Protein AF-A0A1F2U9R6-F1 (afdb_monomer_lite)

Secondary structure (DSSP, 8-state):
---S--EEEEEEE---SSGGGHHHHEEEEEEEEEETTEEEE-SSGGGHHHHH-SS-S--HHHHHHHHHHS--SEEEEES-SS-------GGGHHHHHHHHHHHHHHHHHHHHHHHTTSEEETTSTT--SSEEEEEE-HHHHHHHTT-S-GGG-HHHHHHHHHHHHHHTT-EEEE-HHHHHHHHH----SSS---HHHHHHHHHHHHHHHHTT-HHHHH---S------TTEE-PPPPP-PPPPP-

Radius of gyration: 17.75 Å; chains: 1; bounding box: 52×57×42 Å

Structure (mmCIF, N/CA/C/O backbone):
data_AF-A0A1F2U9R6-F1
#
_entry.id   AF-A0A1F2U9R6-F1
#
loop_
_atom_site.group_PDB
_atom_site.id
_atom_site.type_symbol
_atom_site.label_atom_id
_atom_site.label_alt_id
_atom_site.label_comp_id
_atom_site.label_asym_id
_atom_site.label_entity_id
_atom_site.label_seq_id
_atom_site.pdbx_PDB_ins_code
_atom_site.Cartn_x
_atom_site.Cartn_y
_atom_site.Cartn_z
_atom_site.occupancy
_atom_site.B_iso_or_equiv
_atom_site.auth_seq_id
_atom_site.auth_comp_id
_atom_site.auth_asym_id
_atom_site.auth_atom_id
_atom_site.pdbx_PDB_model_num
ATOM 1 N N . MET A 1 1 ? -22.418 5.734 18.083 1.00 31.94 1 MET A N 1
ATOM 2 C CA . MET A 1 1 ? -21.061 6.286 17.870 1.00 31.94 1 MET A CA 1
ATOM 3 C C . MET A 1 1 ? -20.547 5.754 16.544 1.00 31.94 1 MET A C 1
ATOM 5 O O . MET A 1 1 ? -20.327 4.557 16.451 1.00 31.94 1 MET A O 1
ATOM 9 N N . LEU A 1 2 ? -20.420 6.595 15.516 1.00 32.69 2 LEU A N 1
ATOM 10 C CA . LEU A 1 2 ? -19.655 6.229 14.315 1.00 32.69 2 LEU A CA 1
ATOM 11 C C . LEU A 1 2 ? -18.165 6.276 14.695 1.00 32.69 2 LEU A C 1
ATOM 13 O O . LEU A 1 2 ? -17.773 7.236 15.366 1.00 32.69 2 LEU A O 1
ATOM 17 N N . PRO A 1 3 ? -17.345 5.262 14.373 1.00 41.47 3 PRO A N 1
ATOM 18 C CA . PRO A 1 3 ? -15.963 5.248 14.817 1.00 41.47 3 PRO A CA 1
ATOM 19 C C . PRO A 1 3 ? -15.147 6.338 14.118 1.00 41.47 3 PRO A C 1
ATOM 21 O O . PRO A 1 3 ? -15.459 6.809 13.024 1.00 41.47 3 PRO A O 1
ATOM 24 N N . ALA A 1 4 ? -14.077 6.725 14.805 1.00 53.84 4 ALA A N 1
ATOM 25 C CA . ALA A 1 4 ? -12.952 7.467 14.275 1.00 53.84 4 ALA A CA 1
ATOM 26 C C . ALA A 1 4 ? -12.542 6.926 12.897 1.00 53.84 4 ALA A C 1
ATOM 28 O O . ALA A 1 4 ? -12.208 5.757 12.805 1.00 53.84 4 ALA A O 1
ATOM 29 N N . SER A 1 5 ? -12.520 7.783 11.872 1.00 64.69 5 SER A N 1
ATOM 30 C CA . SER A 1 5 ? -11.859 7.550 10.578 1.00 64.69 5 SER A CA 1
ATOM 31 C C . SER A 1 5 ? -12.114 6.204 9.878 1.00 64.69 5 SER A C 1
ATOM 33 O O . SER A 1 5 ? -11.577 5.175 10.265 1.00 64.69 5 SER A O 1
ATOM 35 N N . ASN A 1 6 ? -12.782 6.212 8.727 1.00 84.62 6 ASN A N 1
ATOM 36 C CA . ASN A 1 6 ? -13.057 4.979 7.974 1.00 84.62 6 ASN A CA 1
ATOM 37 C C . ASN A 1 6 ? -12.079 4.697 6.820 1.00 84.62 6 ASN A C 1
ATOM 39 O O . ASN A 1 6 ? -12.283 3.740 6.075 1.00 84.62 6 ASN A O 1
ATOM 43 N N . THR A 1 7 ? -11.035 5.513 6.656 1.00 93.25 7 THR A N 1
ATOM 44 C CA . THR A 1 7 ? -10.077 5.380 5.547 1.00 93.25 7 THR A CA 1
ATOM 45 C C . THR A 1 7 ? -8.933 4.436 5.905 1.00 93.25 7 THR A C 1
ATOM 47 O O . THR A 1 7 ? -8.316 4.587 6.959 1.00 93.25 7 THR A O 1
ATOM 50 N N . VAL A 1 8 ? -8.599 3.515 5.009 1.00 95.62 8 VAL A N 1
ATOM 51 C CA . VAL A 1 8 ? -7.426 2.635 5.073 1.00 95.62 8 VAL A CA 1
ATOM 52 C C . VAL A 1 8 ? -6.579 2.882 3.828 1.00 95.62 8 VAL A C 1
ATOM 54 O O . VAL A 1 8 ? -7.129 3.059 2.745 1.00 95.62 8 VAL A O 1
ATOM 57 N N . VAL A 1 9 ? -5.257 2.927 3.965 1.00 97.06 9 VAL A N 1
ATOM 58 C CA . VAL A 1 9 ? -4.340 3.250 2.865 1.00 97.06 9 VAL A CA 1
ATOM 59 C C . VAL A 1 9 ? -3.268 2.173 2.749 1.00 97.06 9 VAL A C 1
ATOM 61 O O . VAL A 1 9 ? -2.658 1.798 3.745 1.00 97.06 9 VAL A O 1
ATOM 64 N N . GLY A 1 10 ? -3.027 1.699 1.531 1.00 96.88 10 GLY A N 1
ATOM 65 C CA . GLY A 1 10 ? -1.853 0.909 1.173 1.00 96.88 10 GLY A CA 1
ATOM 66 C C . GLY A 1 10 ? -0.889 1.743 0.347 1.00 96.88 10 GLY A C 1
ATOM 67 O O . GLY A 1 10 ? -1.315 2.494 -0.533 1.00 96.88 10 GLY A O 1
ATOM 68 N N . VAL A 1 11 ? 0.400 1.634 0.639 1.00 96.06 11 VAL A N 1
ATOM 69 C CA . VAL A 1 11 ? 1.455 2.405 -0.012 1.00 96.06 11 VAL A CA 1
ATOM 70 C C . VAL A 1 11 ? 2.552 1.461 -0.471 1.00 96.06 11 VAL A C 1
ATOM 72 O O . VAL A 1 11 ? 3.134 0.770 0.358 1.00 96.06 11 VAL A O 1
ATOM 75 N N . ASP A 1 12 ? 2.873 1.489 -1.760 1.00 93.81 12 ASP A N 1
ATOM 76 C CA . ASP A 1 12 ? 4.200 1.088 -2.213 1.00 93.81 12 ASP A CA 1
ATOM 77 C C . ASP A 1 12 ? 5.128 2.289 -2.084 1.00 93.81 12 ASP A C 1
ATOM 79 O O . ASP A 1 12 ? 4.894 3.340 -2.689 1.00 93.81 12 ASP A O 1
ATOM 83 N N . PHE A 1 13 ? 6.144 2.165 -1.237 1.00 88.94 13 PHE A N 1
ATOM 84 C CA . PHE A 1 13 ? 7.115 3.219 -0.986 1.00 88.94 13 PHE A CA 1
ATOM 85 C C . PHE A 1 13 ? 8.448 2.839 -1.630 1.00 88.94 13 PHE A C 1
ATOM 87 O O . PHE A 1 13 ? 9.484 2.777 -0.973 1.00 88.94 13 PHE A O 1
ATOM 94 N N . GLY A 1 14 ? 8.419 2.580 -2.938 1.00 83.44 14 GLY A N 1
ATOM 95 C CA . GLY A 1 14 ? 9.576 2.096 -3.679 1.00 83.44 14 GLY A CA 1
ATOM 96 C C . GLY A 1 14 ? 10.787 3.032 -3.614 1.00 83.44 14 GLY A C 1
ATOM 97 O O . GLY A 1 14 ? 10.657 4.249 -3.482 1.00 83.44 14 GLY A O 1
ATOM 98 N N . ALA A 1 15 ? 11.992 2.470 -3.771 1.00 79.06 15 ALA A N 1
ATOM 99 C CA . ALA A 1 15 ? 13.263 3.196 -3.684 1.00 79.06 15 ALA A CA 1
ATOM 100 C C . ALA A 1 15 ? 13.562 4.008 -4.964 1.00 79.06 15 ALA A C 1
ATOM 102 O O . ALA A 1 15 ? 13.991 3.437 -5.980 1.00 79.06 15 ALA A O 1
ATOM 103 N N . PRO A 1 16 ? 13.403 5.346 -4.971 1.00 81.00 16 PRO A N 1
ATOM 104 C CA . PRO A 1 16 ? 13.760 6.145 -6.130 1.00 81.00 16 PRO A CA 1
ATOM 105 C C . PRO A 1 16 ? 15.281 6.307 -6.210 1.00 81.00 16 PRO A C 1
ATOM 107 O O . PRO A 1 16 ? 15.949 6.594 -5.222 1.00 81.00 16 PRO A O 1
ATOM 110 N N . ARG A 1 17 ? 15.848 6.221 -7.418 1.00 77.69 17 ARG A N 1
ATOM 111 C CA . ARG A 1 17 ? 17.281 6.515 -7.625 1.00 77.69 17 ARG A CA 1
ATOM 112 C C . ARG A 1 17 ? 17.607 8.003 -7.485 1.00 77.69 17 ARG A C 1
ATOM 114 O O . ARG A 1 17 ? 18.754 8.368 -7.252 1.00 77.69 17 ARG A O 1
ATOM 121 N N . ARG A 1 18 ? 16.623 8.873 -7.730 1.00 82.88 18 ARG A N 1
ATOM 122 C CA . ARG A 1 18 ? 16.749 10.337 -7.696 1.00 82.88 18 ARG A CA 1
ATOM 123 C C . ARG A 1 18 ? 15.483 10.932 -7.100 1.00 82.88 18 ARG A C 1
ATOM 125 O O . ARG A 1 18 ? 14.399 10.409 -7.331 1.00 82.88 18 ARG A O 1
ATOM 132 N N . ALA A 1 19 ? 15.584 12.083 -6.436 1.00 81.69 19 ALA A N 1
ATOM 133 C CA . ALA A 1 19 ? 14.423 12.761 -5.846 1.00 81.69 19 ALA A CA 1
ATOM 134 C C . ALA A 1 19 ? 13.276 12.991 -6.853 1.00 81.69 19 ALA A C 1
ATOM 136 O O . ALA A 1 19 ? 12.109 12.784 -6.530 1.00 81.69 19 ALA A O 1
ATOM 137 N N . ARG A 1 20 ? 13.608 13.328 -8.107 1.00 85.00 20 ARG A N 1
ATOM 138 C CA . ARG A 1 20 ? 12.625 13.518 -9.189 1.00 85.00 20 ARG A CA 1
ATOM 139 C C . ARG A 1 20 ? 11.836 12.255 -9.559 1.00 85.00 20 ARG A C 1
ATOM 141 O O . ARG A 1 20 ? 10.765 12.369 -10.142 1.00 85.00 20 ARG A O 1
ATOM 148 N N . ASP A 1 21 ? 12.354 11.075 -9.222 1.00 88.38 21 ASP A N 1
ATOM 149 C CA . ASP A 1 21 ? 11.726 9.789 -9.527 1.00 88.38 21 ASP A CA 1
ATOM 150 C C . ASP A 1 21 ? 10.763 9.330 -8.418 1.00 88.38 21 ASP A C 1
ATOM 152 O O . ASP A 1 21 ? 10.052 8.349 -8.619 1.00 88.38 21 ASP A O 1
ATOM 156 N N . GLN A 1 22 ? 10.679 10.037 -7.278 1.00 90.25 22 GLN A N 1
ATOM 157 C CA . GLN A 1 22 ? 9.786 9.674 -6.164 1.00 90.25 22 GLN A CA 1
ATOM 158 C C . GLN A 1 22 ? 8.346 9.453 -6.626 1.00 90.25 22 GLN A C 1
ATOM 160 O O . GLN A 1 22 ? 7.781 8.398 -6.379 1.00 90.25 22 GLN A O 1
ATOM 165 N N . ARG A 1 23 ? 7.786 10.386 -7.404 1.00 93.31 23 ARG A N 1
ATOM 166 C CA . ARG A 1 23 ? 6.399 10.282 -7.887 1.00 93.31 23 ARG A CA 1
ATOM 167 C C . ARG A 1 23 ? 6.161 9.133 -8.864 1.00 93.31 23 ARG A C 1
ATOM 169 O O . ARG A 1 23 ? 5.016 8.842 -9.180 1.00 93.31 23 ARG A O 1
ATOM 176 N N . ARG A 1 24 ? 7.219 8.505 -9.380 1.00 92.06 24 ARG A N 1
ATOM 177 C CA . ARG A 1 24 ? 7.092 7.263 -10.145 1.00 92.06 24 ARG A CA 1
ATOM 178 C C . ARG A 1 24 ? 7.048 6.047 -9.222 1.00 92.06 24 ARG A C 1
ATOM 180 O O . ARG A 1 24 ? 6.383 5.085 -9.565 1.00 92.06 24 ARG A O 1
ATOM 187 N N . LYS A 1 25 ? 7.756 6.095 -8.097 1.00 90.44 25 LYS A N 1
ATOM 188 C CA . LYS A 1 25 ? 8.025 4.949 -7.221 1.00 90.44 25 LYS A CA 1
ATOM 189 C C . LYS A 1 25 ? 7.145 4.870 -5.979 1.00 90.44 25 LYS A C 1
ATOM 191 O O . LYS A 1 25 ? 6.976 3.792 -5.443 1.00 90.44 25 LYS A O 1
ATOM 196 N N . ILE A 1 26 ? 6.605 5.994 -5.517 1.00 93.81 26 ILE A N 1
ATOM 197 C CA . ILE A 1 26 ? 5.763 6.035 -4.323 1.00 93.81 26 ILE A CA 1
ATOM 198 C C . ILE A 1 26 ? 4.309 6.113 -4.771 1.00 93.81 26 ILE A C 1
ATOM 200 O O . ILE A 1 26 ? 3.856 7.157 -5.251 1.00 93.81 26 ILE A O 1
ATOM 204 N N . VAL A 1 27 ? 3.574 5.019 -4.621 1.00 95.75 27 VAL A N 1
ATOM 205 C CA . VAL A 1 27 ? 2.174 4.896 -5.034 1.00 95.75 27 VAL A CA 1
ATOM 206 C C . VAL A 1 27 ? 1.321 4.599 -3.809 1.00 95.75 27 VAL A C 1
ATOM 208 O O . VAL A 1 27 ? 1.660 3.736 -3.014 1.00 95.75 27 VAL A O 1
ATOM 211 N N . ALA A 1 28 ? 0.208 5.314 -3.650 1.00 96.81 28 ALA A N 1
ATOM 212 C CA . ALA A 1 28 ? -0.727 5.107 -2.548 1.00 96.81 28 ALA A CA 1
ATOM 213 C C . ALA A 1 28 ? -2.134 4.855 -3.091 1.00 96.81 28 ALA A C 1
ATOM 215 O O . ALA A 1 28 ? -2.554 5.534 -4.031 1.00 96.81 28 ALA A O 1
ATOM 216 N N . ILE A 1 29 ? -2.848 3.909 -2.482 1.00 97.75 29 ILE A N 1
ATOM 217 C CA . ILE A 1 29 ? -4.239 3.572 -2.790 1.00 97.75 29 ILE A CA 1
ATOM 218 C C . ILE A 1 29 ? -5.032 3.587 -1.488 1.00 97.75 29 ILE A C 1
ATOM 220 O O . ILE A 1 29 ? -4.653 2.944 -0.510 1.00 97.75 29 ILE A O 1
ATOM 224 N N . ALA A 1 30 ? -6.139 4.322 -1.479 1.00 97.31 30 ALA A N 1
ATOM 225 C CA . ALA A 1 30 ? -7.032 4.434 -0.338 1.00 97.31 30 ALA A CA 1
ATOM 226 C C . ALA A 1 30 ? -8.329 3.645 -0.558 1.00 97.31 30 ALA A C 1
ATOM 228 O O . ALA A 1 30 ? -8.895 3.643 -1.651 1.00 97.31 30 ALA A O 1
ATOM 229 N N . ALA A 1 31 ? -8.830 3.038 0.511 1.00 97.38 31 ALA A N 1
ATOM 230 C CA . ALA A 1 31 ? -10.190 2.537 0.624 1.00 97.38 31 ALA A CA 1
ATOM 231 C C . ALA A 1 31 ? -10.910 3.264 1.759 1.00 97.38 31 ALA A C 1
ATOM 233 O O . ALA A 1 31 ? -10.284 3.631 2.752 1.00 97.38 31 ALA A O 1
ATOM 234 N N . HIS A 1 32 ? -12.226 3.413 1.666 1.00 94.62 32 HIS A N 1
ATOM 235 C CA . HIS A 1 32 ? -13.047 3.889 2.777 1.00 94.62 32 HIS A CA 1
ATOM 236 C C . HIS A 1 32 ? -14.146 2.878 3.105 1.00 94.62 32 HIS A C 1
ATOM 238 O O . HIS A 1 32 ? -14.752 2.291 2.207 1.00 94.62 32 HIS A O 1
ATOM 244 N N . ALA A 1 33 ? -14.396 2.648 4.394 1.00 92.50 33 ALA A N 1
ATOM 245 C CA . ALA A 1 33 ? -15.490 1.784 4.824 1.00 92.50 33 ALA A CA 1
ATOM 246 C C . ALA A 1 33 ? -16.843 2.453 4.528 1.00 92.50 33 ALA A C 1
ATOM 248 O O . ALA A 1 33 ? -17.074 3.600 4.920 1.00 92.50 33 ALA A O 1
ATOM 249 N N . ILE A 1 34 ? -17.725 1.724 3.843 1.00 93.44 34 ILE A N 1
ATOM 250 C CA . ILE A 1 34 ? -19.078 2.164 3.457 1.00 93.44 34 ILE A CA 1
ATOM 251 C C . ILE A 1 34 ? -20.185 1.411 4.202 1.00 93.44 34 ILE A C 1
ATOM 253 O O . ILE A 1 34 ? -21.316 1.881 4.257 1.00 93.44 34 ILE A O 1
ATOM 257 N N . ALA A 1 35 ? -19.867 0.250 4.771 1.00 91.56 35 ALA A N 1
ATOM 258 C CA . ALA A 1 35 ? -20.706 -0.501 5.698 1.00 91.56 35 ALA A CA 1
ATOM 259 C C . ALA A 1 35 ? -19.808 -1.424 6.535 1.00 91.56 35 ALA A C 1
ATOM 261 O O . ALA A 1 35 ? -18.589 -1.451 6.336 1.00 91.56 35 ALA A O 1
ATOM 262 N N . ASP A 1 36 ? -20.406 -2.187 7.449 1.00 90.88 36 ASP A N 1
ATOM 263 C CA . ASP A 1 36 ? -19.681 -3.225 8.178 1.00 90.88 36 ASP A CA 1
ATOM 264 C C . ASP A 1 36 ? -18.985 -4.182 7.199 1.00 90.88 36 ASP A C 1
ATOM 266 O O . ASP A 1 36 ? -19.601 -4.661 6.242 1.00 90.88 36 ASP A O 1
ATOM 270 N N . ARG A 1 37 ? -17.675 -4.374 7.396 1.00 92.62 37 ARG A N 1
ATOM 271 C CA . ARG A 1 37 ? -16.800 -5.212 6.555 1.00 92.62 37 ARG A CA 1
ATOM 272 C C . ARG A 1 37 ? -16.907 -4.940 5.048 1.00 92.62 37 ARG A C 1
ATOM 274 O O . ARG A 1 37 ? -16.628 -5.814 4.224 1.00 92.62 37 ARG A O 1
ATOM 281 N N . ARG A 1 38 ? -17.302 -3.726 4.654 1.00 96.06 38 ARG A N 1
ATOM 282 C CA . ARG A 1 38 ? -17.444 -3.334 3.250 1.00 96.06 38 ARG A CA 1
ATOM 283 C C . ARG A 1 38 ? -16.694 -2.046 2.982 1.00 96.06 38 ARG A C 1
ATOM 285 O O . ARG A 1 38 ? -16.985 -1.010 3.578 1.00 96.06 38 ARG A O 1
ATOM 292 N N . TYR A 1 39 ? -15.784 -2.104 2.021 1.00 96.88 39 TYR A N 1
ATOM 293 C CA . TYR A 1 39 ? -14.929 -0.990 1.642 1.00 96.88 39 TYR A CA 1
ATOM 294 C C . TYR A 1 39 ? -15.118 -0.635 0.180 1.00 96.88 39 TYR A C 1
ATOM 296 O O . TYR A 1 39 ? -15.377 -1.503 -0.655 1.00 96.88 39 TYR A O 1
ATOM 304 N N . ARG A 1 40 ? -14.936 0.645 -0.129 1.00 96.69 40 ARG A N 1
ATOM 305 C CA . ARG A 1 40 ? -14.891 1.155 -1.491 1.00 96.69 40 ARG A CA 1
ATOM 306 C C . ARG A 1 40 ? -13.524 1.756 -1.789 1.00 96.69 40 ARG A C 1
ATOM 308 O O . ARG A 1 40 ? -13.006 2.552 -1.008 1.00 96.69 40 ARG A O 1
ATOM 315 N N . VAL A 1 41 ? -12.966 1.364 -2.927 1.00 97.12 41 VAL A N 1
ATOM 316 C CA . VAL A 1 41 ? -11.748 1.911 -3.531 1.00 97.12 41 VAL A CA 1
ATOM 317 C C . VAL A 1 41 ? -12.191 2.671 -4.775 1.00 97.12 41 VAL A C 1
ATOM 319 O O . VAL A 1 41 ? -12.245 2.111 -5.868 1.00 97.12 41 VAL A O 1
ATOM 322 N N . ASP A 1 42 ? -12.595 3.924 -4.603 1.00 94.19 42 ASP A N 1
ATOM 323 C CA . ASP A 1 42 ? -13.090 4.773 -5.684 1.00 94.19 42 ASP A CA 1
ATOM 324 C C . ASP A 1 42 ? -12.055 5.798 -6.143 1.00 94.19 42 ASP A C 1
ATOM 326 O O . ASP A 1 42 ? -11.044 6.046 -5.494 1.00 94.19 42 ASP A O 1
ATOM 330 N N . ALA A 1 43 ? -12.295 6.386 -7.310 1.00 93.31 43 ALA A N 1
ATOM 331 C CA . ALA A 1 43 ? -11.385 7.313 -7.971 1.00 93.31 43 ALA A CA 1
ATOM 332 C C . ALA A 1 43 ? -11.377 8.744 -7.389 1.00 93.31 43 ALA A C 1
ATOM 334 O O . ALA A 1 43 ? -11.078 9.682 -8.125 1.00 93.31 43 ALA A O 1
ATOM 335 N N . ILE A 1 44 ? -11.722 8.926 -6.112 1.00 90.62 44 ILE A N 1
ATOM 336 C CA . ILE A 1 44 ? -11.780 10.238 -5.446 1.00 90.62 44 ILE A CA 1
ATOM 337 C C . ILE A 1 44 ? -10.739 10.358 -4.318 1.00 90.62 44 ILE A C 1
ATOM 339 O O . ILE A 1 44 ? -10.119 9.378 -3.895 1.00 90.62 44 ILE A O 1
ATOM 343 N N . GLY A 1 45 ? -10.517 11.579 -3.825 1.00 90.62 45 GLY A N 1
ATOM 344 C CA . GLY A 1 45 ? -9.588 11.847 -2.733 1.00 90.62 45 GLY A CA 1
ATOM 345 C C . GLY A 1 45 ? -8.146 11.485 -3.095 1.00 90.62 45 GLY A C 1
ATOM 346 O O . GLY A 1 45 ? -7.610 11.936 -4.103 1.00 90.62 45 GLY A O 1
ATOM 347 N N . MET A 1 46 ? -7.497 10.650 -2.276 1.00 92.75 46 MET A N 1
ATOM 348 C CA . MET A 1 46 ? -6.104 10.243 -2.533 1.00 92.75 46 MET A CA 1
ATOM 349 C C . MET A 1 46 ? -5.943 9.524 -3.881 1.00 92.75 46 MET A C 1
ATOM 351 O O . MET A 1 46 ? -4.895 9.634 -4.518 1.00 92.75 46 MET A O 1
ATOM 355 N N . ASN A 1 47 ? -6.984 8.828 -4.343 1.00 95.44 47 ASN A N 1
ATOM 356 C CA . ASN A 1 47 ? -6.929 8.037 -5.566 1.00 95.44 47 ASN A CA 1
ATOM 357 C C . ASN A 1 47 ? -7.076 8.881 -6.842 1.00 95.44 47 ASN A C 1
ATOM 359 O O . ASN A 1 47 ? -6.715 8.398 -7.913 1.00 95.44 47 ASN A O 1
ATOM 363 N N . GLU A 1 48 ? -7.532 10.141 -6.764 1.00 93.75 48 GLU A N 1
ATOM 364 C CA . GLU A 1 48 ? -7.653 11.028 -7.942 1.00 93.75 48 GLU A CA 1
ATOM 365 C C . GLU A 1 48 ? -6.318 11.155 -8.673 1.00 93.75 48 GLU A C 1
ATOM 367 O O . GLU A 1 48 ? -6.247 11.165 -9.905 1.00 93.75 48 GLU A O 1
ATOM 372 N N . ARG A 1 49 ? -5.228 11.186 -7.902 1.00 92.12 49 ARG A N 1
ATOM 373 C CA . ARG A 1 49 ? -3.872 11.327 -8.426 1.00 92.12 49 ARG A CA 1
ATOM 374 C C . ARG A 1 49 ? -3.477 10.185 -9.363 1.00 92.12 49 ARG A C 1
ATOM 376 O O . ARG A 1 49 ? -2.775 10.440 -10.340 1.00 92.12 49 ARG A O 1
ATOM 383 N N . LEU A 1 50 ? -3.980 8.974 -9.106 1.00 92.19 50 LEU A N 1
ATOM 384 C CA . LEU A 1 50 ? -3.701 7.782 -9.910 1.00 92.19 50 LEU A CA 1
ATOM 385 C C . LEU A 1 50 ? -4.244 7.888 -11.335 1.00 92.19 50 LEU A C 1
ATOM 387 O O . LEU A 1 50 ? -3.697 7.263 -12.242 1.00 92.19 50 LEU A O 1
ATOM 391 N N . LEU A 1 51 ? -5.308 8.672 -11.529 1.00 90.50 51 LEU A N 1
ATOM 392 C CA . LEU A 1 51 ? -5.960 8.850 -12.825 1.00 90.50 51 LEU A CA 1
ATOM 393 C C . LEU A 1 51 ? -5.632 10.196 -13.481 1.00 90.50 51 LEU A C 1
ATOM 395 O O . LEU A 1 51 ? -5.686 10.299 -14.702 1.00 90.50 51 LEU A O 1
ATOM 399 N N . ALA A 1 52 ? -5.305 11.223 -12.692 1.00 85.00 52 ALA A N 1
ATOM 400 C CA . ALA A 1 52 ? -5.190 12.598 -13.178 1.00 85.00 52 ALA A CA 1
ATOM 401 C C . ALA A 1 52 ? -3.757 13.065 -13.493 1.00 85.00 52 ALA A C 1
ATOM 403 O O . ALA A 1 52 ? -3.595 14.114 -14.117 1.00 85.00 52 ALA A O 1
ATOM 404 N N . LYS A 1 53 ? -2.705 12.367 -13.033 1.00 76.75 53 LYS A N 1
ATOM 405 C CA . LYS A 1 53 ? -1.315 12.858 -13.135 1.00 76.75 53 LYS A CA 1
ATOM 406 C C . LYS A 1 53 ? -0.343 11.862 -13.761 1.00 76.75 53 LYS A C 1
ATOM 408 O O . LYS A 1 53 ? -0.450 10.651 -13.591 1.00 76.75 53 LYS A O 1
ATOM 413 N N . HIS A 1 54 ? 0.686 12.414 -14.408 1.00 80.81 54 HIS A N 1
ATOM 414 C CA . HIS A 1 54 ? 1.834 11.669 -14.916 1.00 80.81 54 HIS A CA 1
ATOM 415 C C . HIS A 1 54 ? 3.150 12.279 -14.402 1.00 80.81 54 HIS A C 1
ATOM 417 O O . HIS A 1 54 ? 3.501 13.390 -14.801 1.00 80.81 54 HIS A O 1
ATOM 423 N N . PRO A 1 55 ? 3.904 11.578 -13.534 1.00 86.38 55 PRO A N 1
ATOM 424 C CA . PRO A 1 55 ? 3.608 10.255 -12.971 1.00 86.38 55 PRO A CA 1
ATOM 425 C C . PRO A 1 55 ? 2.504 10.279 -11.881 1.00 86.38 55 PRO A C 1
ATOM 427 O O . PRO A 1 55 ? 2.307 11.318 -11.245 1.00 86.38 55 PRO A O 1
ATOM 430 N N . PRO A 1 56 ? 1.792 9.152 -11.667 1.00 89.19 56 PRO A N 1
ATOM 431 C CA . PRO A 1 56 ? 0.581 9.082 -10.835 1.00 89.19 56 PRO A CA 1
ATOM 432 C C . PRO A 1 56 ? 0.841 9.051 -9.320 1.00 89.19 56 PRO A C 1
ATOM 434 O O . PRO A 1 56 ? -0.093 9.141 -8.527 1.00 89.19 56 PRO A O 1
ATOM 437 N N . GLY A 1 57 ? 2.098 8.897 -8.903 1.00 92.56 57 GLY A N 1
ATOM 438 C CA . GLY A 1 57 ? 2.483 8.751 -7.506 1.00 92.56 57 GLY A CA 1
ATOM 439 C C . GLY A 1 57 ? 2.842 10.062 -6.806 1.00 92.56 57 GLY A C 1
ATOM 440 O O . GLY A 1 57 ? 2.592 11.177 -7.285 1.00 92.56 57 GLY A O 1
ATOM 441 N N . TRP A 1 58 ? 3.467 9.918 -5.645 1.00 94.44 58 TRP A N 1
ATOM 442 C CA . TRP A 1 58 ? 3.696 10.971 -4.663 1.00 94.44 58 TRP A CA 1
ATOM 443 C C . TRP A 1 58 ? 5.187 11.246 -4.467 1.00 94.44 58 TRP A C 1
ATOM 445 O O . TRP A 1 58 ? 6.032 10.375 -4.628 1.00 94.44 58 TRP A O 1
ATOM 455 N N . SER A 1 59 ? 5.551 12.474 -4.116 1.00 93.25 59 SER A N 1
ATOM 456 C CA . SER A 1 59 ? 6.777 12.663 -3.340 1.00 93.25 59 SER A CA 1
ATOM 457 C C . SER A 1 59 ? 6.505 12.269 -1.888 1.00 93.25 59 SER A C 1
ATOM 459 O O . SER A 1 59 ? 5.365 12.361 -1.430 1.00 93.25 59 SER A O 1
ATOM 461 N N . ALA A 1 60 ? 7.536 11.879 -1.141 1.00 90.62 60 ALA A N 1
ATOM 462 C CA . ALA A 1 60 ? 7.382 11.513 0.267 1.00 90.62 60 ALA A CA 1
ATOM 463 C C . ALA A 1 60 ? 6.779 12.658 1.097 1.00 90.62 60 ALA A C 1
ATOM 465 O O . ALA A 1 60 ? 5.939 12.417 1.959 1.00 90.62 60 ALA A O 1
ATOM 466 N N . LYS A 1 61 ? 7.148 13.911 0.786 1.00 92.00 61 LYS A N 1
ATOM 467 C CA . LYS A 1 61 ? 6.563 15.098 1.422 1.00 92.00 61 LYS A CA 1
ATOM 468 C C . LYS A 1 61 ? 5.073 15.230 1.103 1.00 92.00 61 LYS A C 1
ATOM 470 O O . LYS A 1 61 ? 4.286 15.405 2.019 1.00 92.00 61 LYS A O 1
ATOM 475 N N . GLU A 1 62 ? 4.690 15.134 -0.172 1.00 94.75 62 GLU A N 1
ATOM 476 C CA . GLU A 1 62 ? 3.277 15.243 -0.568 1.00 94.75 62 GLU A CA 1
ATOM 477 C C . GLU A 1 62 ? 2.431 14.143 0.082 1.00 94.75 62 GLU A C 1
ATOM 479 O O . GLU A 1 62 ? 1.337 14.427 0.550 1.00 94.75 62 GLU A O 1
ATOM 484 N N . LEU A 1 63 ? 2.936 12.902 0.135 1.00 94.75 63 LEU A N 1
ATOM 485 C CA . LEU A 1 63 ? 2.232 11.803 0.796 1.00 94.75 63 LEU A CA 1
ATOM 486 C C . LEU A 1 63 ? 2.099 12.053 2.304 1.00 94.75 63 LEU A C 1
ATOM 488 O O . LEU A 1 63 ? 1.023 11.856 2.860 1.00 94.75 63 LEU A O 1
ATOM 492 N N . LEU A 1 64 ? 3.169 12.506 2.963 1.00 92.88 64 LEU A N 1
ATOM 493 C CA . LEU A 1 64 ? 3.139 12.852 4.383 1.00 92.88 64 LEU A CA 1
ATOM 494 C C . LEU A 1 64 ? 2.119 13.962 4.668 1.00 92.88 64 LEU A C 1
ATOM 496 O O . LEU A 1 64 ? 1.294 13.799 5.563 1.00 92.88 64 LEU A O 1
ATOM 500 N N . ASP A 1 65 ? 2.153 15.061 3.911 1.00 93.88 65 ASP A N 1
ATOM 501 C CA . ASP A 1 65 ? 1.211 16.176 4.068 1.00 93.88 65 ASP A CA 1
ATOM 502 C C . ASP A 1 65 ? -0.244 15.682 3.926 1.00 93.88 65 ASP A C 1
ATOM 504 O O . ASP A 1 65 ? -1.117 16.054 4.715 1.00 93.88 65 ASP A O 1
ATOM 508 N N . GLU A 1 66 ? -0.498 14.786 2.967 1.00 93.69 66 GLU A N 1
ATOM 509 C CA . GLU A 1 66 ? -1.817 14.196 2.727 1.00 93.69 66 GLU A CA 1
ATOM 510 C C . GLU A 1 66 ? -2.287 13.338 3.914 1.00 93.69 66 GLU A C 1
ATOM 512 O O . GLU A 1 66 ? -3.405 13.509 4.409 1.00 93.69 66 GLU A O 1
ATOM 517 N N . LEU A 1 67 ? -1.420 12.451 4.417 1.00 91.94 67 LEU A N 1
ATOM 518 C CA . LEU A 1 67 ? -1.696 11.588 5.573 1.00 91.94 67 LEU A CA 1
ATOM 519 C C . LEU A 1 67 ? -1.859 12.388 6.873 1.00 91.94 67 LEU A C 1
ATOM 521 O O . LEU A 1 67 ? -2.611 11.987 7.762 1.00 91.94 67 LEU A O 1
ATOM 525 N N . LEU A 1 68 ? -1.176 13.524 7.001 1.00 89.31 68 LEU A N 1
ATOM 526 C CA . LEU A 1 68 ? -1.316 14.427 8.143 1.00 89.31 68 LEU A CA 1
ATOM 527 C C . LEU A 1 68 ? -2.554 15.315 8.056 1.00 89.31 68 LEU A C 1
ATOM 529 O O . LEU A 1 68 ? -2.975 15.839 9.084 1.00 89.31 68 LEU A O 1
ATOM 533 N N . THR A 1 69 ? -3.140 15.491 6.875 1.00 89.38 69 THR A N 1
ATOM 534 C CA . THR A 1 69 ? -4.355 16.295 6.690 1.00 89.38 69 THR A CA 1
ATOM 535 C C . THR A 1 69 ? -5.602 15.427 6.815 1.00 89.38 69 THR A C 1
ATOM 537 O O . THR A 1 69 ? -6.565 15.799 7.488 1.00 89.38 69 THR A O 1
ATOM 540 N N . ARG A 1 70 ? -5.582 14.227 6.228 1.00 86.19 70 ARG A N 1
ATOM 541 C CA . ARG A 1 70 ? -6.726 13.312 6.218 1.00 86.19 70 ARG A CA 1
ATOM 542 C C . ARG A 1 70 ? -6.833 12.506 7.498 1.00 86.19 70 ARG A C 1
ATOM 544 O O . ARG A 1 70 ? -5.845 12.128 8.122 1.00 86.19 70 ARG A O 1
ATOM 551 N N . THR A 1 71 ? -8.060 12.182 7.879 1.00 83.31 71 THR A N 1
ATOM 552 C CA . THR A 1 71 ? -8.291 11.142 8.877 1.00 83.31 71 THR A CA 1
ATOM 553 C C . THR A 1 71 ? -8.086 9.790 8.197 1.00 83.31 71 THR A C 1
ATOM 555 O O . THR A 1 71 ? -8.866 9.404 7.320 1.00 83.31 71 THR A O 1
ATOM 558 N N . VAL A 1 72 ? -7.005 9.100 8.568 1.00 89.50 72 VAL A N 1
ATOM 559 C CA . VAL A 1 72 ? -6.699 7.737 8.127 1.00 89.50 72 VAL A CA 1
ATOM 560 C C . VAL A 1 72 ? -6.610 6.831 9.349 1.00 89.50 72 VAL A C 1
ATOM 562 O O . VAL A 1 72 ? -5.974 7.173 10.343 1.00 89.50 72 VAL A O 1
ATOM 565 N N . ARG A 1 73 ? -7.301 5.690 9.280 1.00 89.56 73 ARG A N 1
ATOM 566 C CA . ARG A 1 73 ? -7.350 4.674 10.335 1.00 89.56 73 ARG A CA 1
ATOM 567 C C . ARG A 1 73 ? -6.091 3.832 10.334 1.00 89.56 73 ARG A C 1
ATOM 569 O O . ARG A 1 73 ? -5.495 3.650 11.380 1.00 89.56 73 ARG A O 1
ATOM 576 N N . ILE A 1 74 ? -5.700 3.315 9.172 1.00 89.75 74 ILE A N 1
ATOM 577 C CA . ILE A 1 74 ? -4.513 2.471 9.019 1.00 89.75 74 ILE A CA 1
ATOM 578 C C . ILE A 1 74 ? -3.797 2.856 7.733 1.00 89.75 74 ILE A C 1
ATOM 580 O O . ILE A 1 74 ? -4.442 3.010 6.695 1.00 89.75 74 ILE A O 1
ATOM 584 N N . VAL A 1 75 ? -2.475 2.979 7.803 1.00 92.19 75 VAL A N 1
ATOM 585 C CA . VAL A 1 75 ? -1.592 3.067 6.639 1.00 92.19 75 VAL A CA 1
ATOM 586 C C . VAL A 1 75 ? -0.641 1.874 6.660 1.00 92.19 75 VAL A C 1
ATOM 588 O O . VAL A 1 75 ? 0.110 1.699 7.618 1.00 92.19 75 VAL A O 1
ATOM 591 N N . ALA A 1 76 ? -0.667 1.058 5.611 1.00 90.50 76 ALA A N 1
ATOM 592 C CA . ALA A 1 76 ? 0.315 0.010 5.375 1.00 90.50 76 ALA A CA 1
ATOM 593 C C . ALA A 1 76 ? 1.342 0.464 4.348 1.00 90.50 76 ALA A C 1
ATOM 595 O O . ALA A 1 76 ? 0.974 0.989 3.298 1.00 90.50 76 ALA A O 1
ATOM 596 N N . PHE A 1 77 ? 2.610 0.212 4.634 1.00 88.81 77 PHE A N 1
ATOM 597 C CA . PHE A 1 77 ? 3.717 0.576 3.766 1.00 88.81 77 PHE A CA 1
ATOM 598 C C . PHE A 1 77 ? 4.516 -0.659 3.334 1.00 88.81 77 PHE A C 1
ATOM 600 O O . PHE A 1 77 ? 4.966 -1.425 4.185 1.00 88.81 77 PHE A O 1
ATOM 607 N N . ASP A 1 78 ? 4.739 -0.799 2.025 1.00 86.38 78 ASP A N 1
ATOM 608 C CA . ASP A 1 78 ? 5.764 -1.664 1.431 1.00 86.38 78 ASP A CA 1
ATOM 609 C C . ASP A 1 78 ? 7.114 -0.941 1.425 1.00 86.38 78 ASP A C 1
ATOM 611 O O . ASP A 1 78 ? 7.586 -0.421 0.415 1.00 86.38 78 ASP A O 1
ATOM 615 N N . PHE A 1 79 ? 7.698 -0.818 2.614 1.00 76.44 79 PHE A N 1
ATOM 616 C CA . PHE A 1 79 ? 9.124 -0.574 2.788 1.00 76.44 79 PHE A CA 1
ATOM 617 C C . PHE A 1 79 ? 9.554 -1.067 4.169 1.00 76.44 79 PHE A C 1
ATOM 619 O O . PHE A 1 79 ? 8.778 -0.972 5.120 1.00 76.44 79 PHE A O 1
ATOM 626 N N . PRO A 1 80 ? 10.798 -1.540 4.315 1.00 65.75 80 PRO A N 1
ATOM 627 C CA . PRO A 1 80 ? 11.274 -2.023 5.594 1.00 65.75 80 PRO A CA 1
ATOM 628 C C . PRO A 1 80 ? 11.467 -0.869 6.589 1.00 65.75 80 PRO A C 1
ATOM 630 O O . PRO A 1 80 ? 12.215 0.074 6.305 1.00 65.75 80 PRO A O 1
ATOM 633 N N . PHE A 1 81 ? 10.829 -0.930 7.766 1.00 65.81 81 PHE A N 1
ATOM 634 C CA . PHE A 1 81 ? 10.987 0.101 8.810 1.00 65.81 81 PHE A CA 1
ATOM 635 C C . PHE A 1 81 ? 12.336 -0.023 9.525 1.00 65.81 81 PHE A C 1
ATOM 637 O O . PHE A 1 81 ? 12.804 0.907 10.182 1.00 65.81 81 PHE A O 1
ATOM 644 N N . SER A 1 82 ? 12.990 -1.170 9.369 1.00 57.34 82 SER A N 1
ATOM 645 C CA . SER A 1 82 ? 14.318 -1.469 9.889 1.00 57.34 82 SER A CA 1
ATOM 646 C C . SER A 1 82 ? 15.286 -1.753 8.739 1.00 57.34 82 SER A C 1
ATOM 648 O O . SER A 1 82 ? 14.912 -2.297 7.704 1.00 57.34 82 SER A O 1
ATOM 650 N N . VAL A 1 83 ? 16.551 -1.354 8.887 1.00 51.53 83 VAL A N 1
ATOM 651 C CA . VAL A 1 83 ? 17.596 -1.777 7.945 1.00 51.53 83 VAL A CA 1
ATOM 652 C C . VAL A 1 83 ? 17.869 -3.257 8.240 1.00 51.53 83 VAL A C 1
ATOM 654 O O . VAL A 1 83 ? 18.258 -3.553 9.369 1.00 51.53 83 VAL A O 1
ATOM 657 N N . PRO A 1 84 ? 17.663 -4.196 7.297 1.00 41.78 84 PRO A N 1
ATOM 658 C CA . PRO A 1 84 ? 18.056 -5.580 7.524 1.00 41.78 84 PRO A CA 1
ATOM 659 C C . PRO A 1 84 ? 19.573 -5.652 7.727 1.00 41.78 84 PRO A C 1
ATOM 661 O O . PRO A 1 84 ? 20.317 -4.910 7.084 1.00 41.78 84 PRO A O 1
ATOM 664 N N . ASP A 1 85 ? 20.019 -6.552 8.602 1.00 37.94 85 ASP A N 1
ATOM 665 C CA . ASP A 1 85 ? 21.432 -6.785 8.905 1.00 37.94 85 ASP A CA 1
ATOM 666 C C . ASP A 1 85 ? 22.148 -7.269 7.627 1.00 37.94 85 ASP A C 1
ATOM 668 O O . ASP A 1 85 ? 22.063 -8.432 7.225 1.00 37.94 85 ASP A O 1
ATOM 672 N N . ALA A 1 86 ? 22.740 -6.336 6.879 1.00 44.00 86 ALA A N 1
ATOM 673 C CA . ALA A 1 86 ? 23.177 -6.563 5.507 1.00 44.00 86 ALA A CA 1
ATOM 674 C C . ALA A 1 86 ? 24.707 -6.558 5.407 1.00 44.00 86 ALA A C 1
ATOM 676 O O . ALA A 1 86 ? 25.337 -5.507 5.297 1.00 44.00 86 ALA A O 1
ATOM 677 N N . GLY A 1 87 ? 25.307 -7.750 5.356 1.00 36.06 87 GLY A N 1
ATOM 678 C CA . GLY A 1 87 ? 26.718 -7.967 5.003 1.00 36.06 87 GLY A CA 1
ATOM 679 C C . GLY A 1 87 ? 27.005 -7.718 3.514 1.00 36.06 87 GLY A C 1
ATOM 680 O O . GLY A 1 87 ? 27.337 -8.640 2.771 1.00 36.06 87 GLY A O 1
ATOM 681 N N . GLY A 1 88 ? 26.815 -6.485 3.042 1.00 36.25 88 GLY A N 1
ATOM 682 C CA . GLY A 1 88 ? 26.878 -6.134 1.621 1.00 36.25 88 GLY A CA 1
ATOM 683 C C . GLY A 1 88 ? 28.285 -6.156 1.008 1.00 36.25 88 GLY A C 1
ATOM 684 O O . GLY A 1 88 ? 29.166 -5.416 1.436 1.00 36.25 88 GLY A O 1
ATOM 685 N N . GLN A 1 89 ? 28.477 -6.945 -0.058 1.00 36.50 89 GLN A N 1
ATOM 686 C CA . GLN A 1 89 ? 29.682 -6.931 -0.903 1.00 36.50 89 GLN A CA 1
ATOM 687 C C . GLN A 1 89 ? 29.650 -5.834 -2.002 1.00 36.50 89 GLN A C 1
ATOM 689 O O . GLN A 1 89 ? 28.566 -5.396 -2.408 1.00 36.50 89 GLN A O 1
ATOM 694 N N . PRO A 1 90 ? 30.821 -5.415 -2.543 1.00 36.94 90 PRO A N 1
ATOM 695 C CA . PRO A 1 90 ? 30.981 -4.249 -3.430 1.00 36.94 90 PRO A CA 1
ATOM 696 C C . PRO A 1 90 ? 30.045 -4.126 -4.655 1.00 36.94 90 PRO A C 1
ATOM 698 O O . PRO A 1 90 ? 29.675 -2.995 -4.979 1.00 36.94 90 PRO A O 1
ATOM 701 N N . PRO A 1 91 ? 29.595 -5.208 -5.334 1.00 39.09 91 PRO A N 1
ATOM 702 C CA . 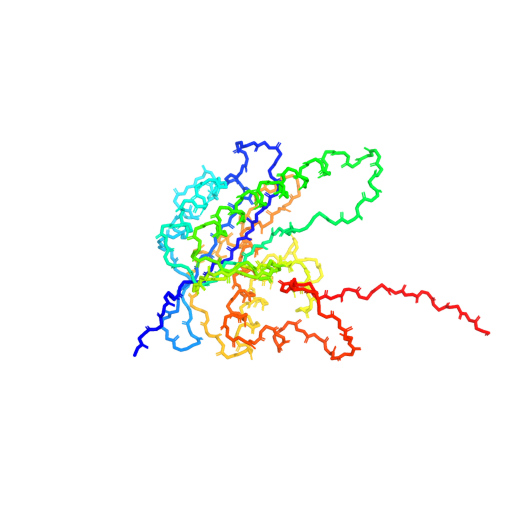PRO A 1 91 ? 28.758 -5.098 -6.540 1.00 39.09 91 PRO A CA 1
ATOM 703 C C . PRO A 1 91 ? 27.336 -4.563 -6.306 1.00 39.09 91 PRO A C 1
ATOM 705 O O . PRO A 1 91 ? 26.590 -4.342 -7.258 1.00 39.09 91 PRO A O 1
ATOM 708 N N . LEU A 1 92 ? 26.921 -4.392 -5.049 1.00 46.66 92 LEU A N 1
ATOM 709 C CA . LEU A 1 92 ? 25.552 -4.027 -4.679 1.00 46.66 92 LEU A CA 1
ATOM 710 C C . LEU A 1 92 ? 25.431 -2.601 -4.122 1.00 46.66 92 LEU A C 1
ATOM 712 O O . LEU A 1 92 ? 24.339 -2.216 -3.707 1.00 46.66 92 LEU A O 1
ATOM 716 N N . LYS A 1 93 ? 26.511 -1.805 -4.137 1.00 49.97 93 LYS A N 1
ATOM 717 C CA . LYS A 1 93 ? 26.570 -0.4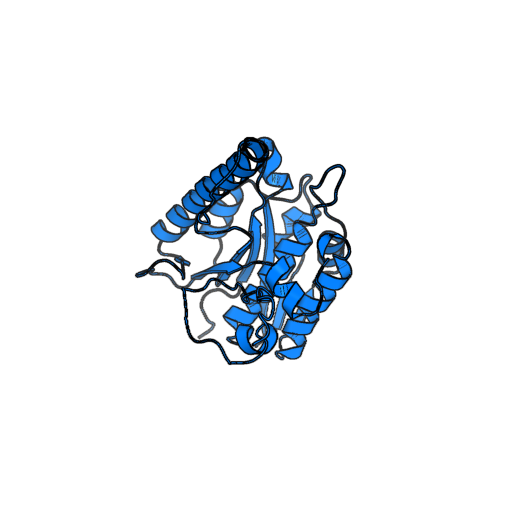58 -3.539 1.00 49.97 93 LYS A CA 1
ATOM 718 C C . LYS A 1 93 ? 25.395 0.440 -3.935 1.00 49.97 93 LYS A C 1
ATOM 720 O O . LYS A 1 93 ? 24.775 1.024 -3.059 1.00 49.97 93 LYS A O 1
ATOM 725 N N . ASP A 1 94 ? 25.033 0.496 -5.215 1.00 53.69 94 ASP A N 1
ATOM 726 C CA . ASP A 1 94 ? 23.940 1.362 -5.684 1.00 53.69 94 ASP A CA 1
ATOM 727 C C . ASP A 1 94 ? 22.559 0.884 -5.214 1.00 53.69 94 ASP A C 1
ATOM 729 O O . ASP A 1 94 ? 21.672 1.693 -4.944 1.00 53.69 94 ASP A O 1
ATOM 733 N N . LYS A 1 95 ? 22.370 -0.437 -5.090 1.00 57.06 95 LYS A N 1
ATOM 734 C CA . LYS A 1 95 ? 21.137 -1.019 -4.543 1.00 57.06 95 LYS A CA 1
ATOM 735 C C . LYS A 1 95 ? 21.058 -0.766 -3.042 1.00 57.06 95 LYS A C 1
ATOM 737 O O . LYS A 1 95 ? 20.026 -0.310 -2.573 1.00 57.06 95 LYS A O 1
ATOM 742 N N . PHE A 1 96 ? 22.158 -0.969 -2.318 1.00 60.28 96 PHE A N 1
ATOM 743 C CA . PHE A 1 96 ? 22.242 -0.649 -0.896 1.00 60.28 96 PHE A CA 1
ATOM 744 C C . PHE A 1 96 ? 22.055 0.837 -0.632 1.00 60.28 96 PHE A C 1
ATOM 746 O O . PHE A 1 96 ? 21.352 1.188 0.301 1.00 60.28 96 PHE A O 1
ATOM 753 N N . GLN A 1 97 ? 22.607 1.713 -1.468 1.00 60.94 97 GLN A N 1
ATOM 754 C CA . GLN A 1 97 ? 22.431 3.151 -1.334 1.00 60.94 97 GLN A CA 1
ATOM 755 C C . GLN A 1 97 ? 20.978 3.564 -1.581 1.00 60.94 97 GLN A C 1
ATOM 757 O O . GLN A 1 97 ? 20.442 4.340 -0.797 1.00 60.94 97 GLN A O 1
ATOM 762 N N . ALA A 1 98 ? 20.322 3.030 -2.616 1.00 64.44 98 ALA A N 1
ATOM 763 C CA . ALA A 1 98 ? 18.908 3.301 -2.866 1.00 64.44 98 ALA A CA 1
ATOM 764 C C . ALA A 1 98 ? 18.015 2.771 -1.730 1.00 64.44 98 ALA A C 1
ATOM 766 O O . ALA A 1 98 ? 17.151 3.500 -1.248 1.00 64.44 98 ALA A O 1
ATOM 767 N N . THR A 1 99 ? 18.259 1.547 -1.251 1.00 64.69 99 THR A N 1
ATOM 768 C CA . THR A 1 99 ? 17.536 0.969 -0.108 1.00 64.69 99 THR A CA 1
ATOM 769 C C . THR A 1 99 ? 17.795 1.758 1.172 1.00 64.69 99 THR A C 1
ATOM 771 O O . THR A 1 99 ? 16.852 2.094 1.870 1.00 64.69 99 THR A O 1
ATOM 774 N N . PHE A 1 100 ? 19.039 2.141 1.455 1.00 67.94 100 PHE A N 1
ATOM 775 C CA . PHE A 1 100 ? 19.405 2.929 2.632 1.00 67.94 100 PHE A CA 1
ATOM 776 C C . PHE A 1 100 ? 18.781 4.328 2.603 1.00 67.94 100 PHE A C 1
ATOM 778 O O . PHE A 1 100 ? 18.218 4.777 3.596 1.00 67.94 100 PHE A O 1
ATOM 785 N N . GLN A 1 101 ? 18.820 5.008 1.454 1.00 70.88 101 GLN A N 1
ATOM 786 C CA . GLN A 1 101 ? 18.155 6.300 1.265 1.00 70.88 101 GLN A CA 1
ATOM 787 C C . GLN A 1 101 ? 16.637 6.184 1.426 1.00 70.88 101 GLN A C 1
ATOM 789 O O . GLN A 1 101 ? 16.026 7.061 2.032 1.00 70.88 101 GLN A O 1
ATOM 794 N N . MET A 1 102 ? 16.033 5.106 0.921 1.00 75.69 102 MET A N 1
ATOM 795 C CA . MET A 1 102 ? 14.613 4.813 1.105 1.00 75.69 102 MET A CA 1
ATOM 796 C C . MET A 1 102 ? 14.289 4.542 2.576 1.00 75.69 102 MET A C 1
ATOM 798 O O . MET A 1 102 ? 13.321 5.101 3.074 1.00 75.69 102 MET A O 1
ATOM 802 N N . THR A 1 103 ? 15.115 3.780 3.296 1.00 73.81 103 THR A N 1
ATOM 803 C CA . THR A 1 103 ? 14.937 3.542 4.733 1.00 73.81 103 THR A CA 1
ATOM 804 C C . THR A 1 103 ? 15.086 4.831 5.537 1.00 73.81 103 THR A C 1
ATOM 806 O O . THR A 1 103 ? 14.275 5.087 6.419 1.00 73.81 103 THR A O 1
ATOM 809 N N . LEU A 1 104 ? 16.055 5.699 5.218 1.00 78.19 104 LEU A N 1
ATOM 810 C CA . LEU A 1 104 ? 16.175 7.017 5.854 1.00 78.19 104 LEU A CA 1
ATOM 811 C C . LEU A 1 104 ? 14.957 7.905 5.570 1.00 78.19 104 LEU A C 1
ATOM 813 O O . LEU A 1 104 ? 14.432 8.537 6.484 1.00 78.19 104 LEU A O 1
ATOM 817 N N . LEU A 1 105 ? 14.496 7.954 4.317 1.00 81.50 105 LEU A N 1
ATOM 818 C CA . LEU A 1 105 ? 13.332 8.750 3.926 1.00 81.50 105 LEU A CA 1
ATOM 819 C C . LEU A 1 105 ? 12.042 8.216 4.561 1.00 81.50 105 LEU A C 1
ATOM 821 O O . LEU A 1 105 ? 11.244 9.000 5.069 1.00 81.50 105 LEU A O 1
ATOM 825 N N . GLY A 1 106 ? 11.866 6.896 4.571 1.00 81.25 106 GLY A N 1
ATOM 826 C CA . GLY A 1 106 ? 10.774 6.205 5.243 1.00 81.25 106 GLY A CA 1
ATOM 827 C C . GLY A 1 106 ? 10.787 6.486 6.741 1.00 81.25 106 GLY A C 1
ATOM 828 O O . GLY A 1 106 ? 9.787 6.946 7.278 1.00 81.25 106 GLY A O 1
ATOM 829 N N . ASN A 1 107 ? 11.938 6.358 7.404 1.00 80.12 107 ASN A N 1
ATOM 830 C CA . ASN A 1 107 ? 12.088 6.704 8.819 1.00 80.12 107 ASN A CA 1
ATOM 831 C C . ASN A 1 107 ? 11.812 8.182 9.106 1.00 80.12 107 ASN A C 1
ATOM 833 O O . ASN A 1 107 ? 11.211 8.496 10.130 1.00 80.12 107 ASN A O 1
ATOM 837 N N . ALA A 1 108 ? 12.176 9.098 8.205 1.00 84.38 108 ALA A N 1
ATOM 838 C CA . ALA A 1 108 ? 11.805 10.503 8.343 1.00 84.38 108 ALA A CA 1
ATOM 839 C C . ALA A 1 108 ? 10.280 10.698 8.262 1.00 84.38 108 ALA A C 1
ATOM 841 O O . ALA A 1 108 ? 9.718 11.434 9.072 1.00 84.38 108 ALA A O 1
ATOM 842 N N . VAL A 1 109 ? 9.593 10.014 7.337 1.00 84.31 109 VAL A N 1
ATOM 843 C CA . VAL A 1 109 ? 8.120 10.009 7.261 1.00 84.31 109 VAL A CA 1
ATOM 844 C C . VAL A 1 109 ? 7.518 9.434 8.546 1.00 84.31 109 VAL A C 1
ATOM 846 O O . VAL A 1 109 ? 6.655 10.071 9.148 1.00 84.31 109 VAL A O 1
ATOM 849 N N . LEU A 1 110 ? 8.010 8.284 9.011 1.00 83.00 110 LEU A N 1
ATOM 850 C CA . LEU A 1 110 ? 7.570 7.635 10.247 1.00 83.00 110 LEU A CA 1
ATOM 851 C C . LEU A 1 110 ? 7.771 8.541 11.470 1.00 83.00 110 LEU A C 1
ATOM 853 O O . LEU A 1 110 ? 6.830 8.729 12.234 1.00 83.00 110 LEU A O 1
ATOM 857 N N . SER A 1 111 ? 8.934 9.180 11.627 1.00 81.94 111 SER A N 1
ATOM 858 C CA . SER A 1 111 ? 9.193 10.124 12.727 1.00 81.94 111 SER A CA 1
ATOM 859 C C . SER A 1 111 ? 8.163 11.250 12.749 1.00 81.94 111 SER A C 1
ATOM 861 O O . SER A 1 111 ? 7.585 11.546 13.790 1.00 81.94 111 SER A O 1
ATOM 863 N N . ARG A 1 112 ? 7.842 11.830 11.585 1.00 85.00 112 ARG A N 1
ATOM 864 C CA . ARG A 1 112 ? 6.833 12.895 11.488 1.00 85.00 112 ARG A CA 1
ATOM 865 C C . ARG A 1 112 ? 5.419 12.406 11.798 1.00 85.00 112 ARG A C 1
ATOM 867 O O . ARG A 1 112 ? 4.668 13.109 12.475 1.00 85.00 112 ARG A O 1
ATOM 874 N N . LEU A 1 113 ? 5.047 11.208 11.341 1.00 82.50 113 LEU A N 1
ATOM 875 C CA . LEU A 1 113 ? 3.759 10.596 11.686 1.00 82.50 113 LEU A CA 1
ATOM 876 C C . LEU A 1 113 ? 3.663 10.315 13.192 1.00 82.50 113 LEU A C 1
ATOM 878 O O . LEU A 1 113 ? 2.625 10.594 13.792 1.00 82.50 113 LEU A O 1
ATOM 882 N N . TRP A 1 114 ? 4.742 9.845 13.816 1.00 77.25 114 TRP A N 1
ATOM 883 C CA . TRP A 1 114 ? 4.828 9.629 15.261 1.00 77.25 114 TRP A CA 1
ATOM 884 C C . TRP A 1 114 ? 4.708 10.932 16.059 1.00 77.25 114 TRP A C 1
ATOM 886 O O . TRP A 1 114 ? 3.874 11.046 16.958 1.00 77.25 114 TRP A O 1
ATOM 896 N N . GLU A 1 115 ? 5.500 11.945 15.698 1.00 82.94 115 GLU A N 1
ATOM 897 C CA . GLU A 1 115 ? 5.510 13.271 16.330 1.00 82.94 115 GLU A CA 1
ATOM 898 C C . GLU A 1 115 ? 4.138 13.953 16.274 1.00 82.94 115 GLU A C 1
ATOM 900 O O . GLU A 1 115 ? 3.769 14.672 17.203 1.00 82.94 115 GLU A O 1
ATOM 905 N N . SER A 1 116 ? 3.352 13.683 15.225 1.00 81.81 116 SER A N 1
ATOM 906 C CA . SER A 1 116 ? 1.995 14.219 15.079 1.00 81.81 116 SER A CA 1
ATOM 907 C C . SER A 1 116 ? 1.016 13.738 16.158 1.00 81.81 116 SER A C 1
ATOM 909 O O . SER A 1 116 ? -0.041 14.345 16.327 1.00 81.81 116 SER A O 1
ATOM 911 N N . ARG A 1 117 ? 1.323 12.632 16.860 1.00 82.31 117 ARG A N 1
ATOM 912 C CA . ARG A 1 117 ? 0.431 11.945 17.819 1.00 82.31 117 ARG A CA 1
ATOM 913 C C . ARG A 1 117 ? -0.922 11.515 17.233 1.00 82.31 117 ARG A C 1
ATOM 915 O O . ARG A 1 117 ? -1.853 11.201 17.975 1.00 82.31 117 ARG A O 1
ATOM 922 N N . ARG A 1 118 ? -1.050 11.514 15.902 1.00 77.94 118 ARG A N 1
ATOM 923 C CA . ARG A 1 118 ? -2.227 11.003 15.184 1.00 77.94 118 ARG A CA 1
ATOM 924 C C . ARG A 1 118 ? -2.126 9.503 14.939 1.00 77.94 118 ARG A C 1
ATOM 926 O O . ARG A 1 118 ? -3.153 8.828 14.906 1.00 77.94 118 ARG A O 1
ATOM 933 N N . TYR A 1 119 ? -0.901 8.999 14.803 1.00 75.69 119 TYR A N 1
ATOM 934 C CA . TYR A 1 119 ? -0.614 7.625 14.424 1.00 75.69 119 TYR A CA 1
ATOM 935 C C . TYR A 1 119 ? 0.217 6.906 15.485 1.00 75.69 119 TYR A C 1
ATOM 937 O O . TYR A 1 119 ? 1.228 7.420 15.964 1.00 75.69 119 TYR A O 1
ATOM 945 N N . ARG A 1 120 ? -0.177 5.670 15.791 1.00 76.62 120 ARG A N 1
ATOM 946 C CA . ARG A 1 120 ? 0.655 4.683 16.473 1.00 76.62 120 ARG A CA 1
ATOM 947 C C . ARG A 1 120 ? 1.416 3.869 15.429 1.00 76.62 120 ARG A C 1
ATOM 949 O O . ARG A 1 120 ? 0.808 3.226 14.578 1.00 76.62 120 ARG A O 1
ATOM 956 N N . ILE A 1 121 ? 2.740 3.863 15.522 1.00 69.69 121 ILE A N 1
ATOM 957 C CA . ILE A 1 121 ? 3.605 3.037 14.671 1.00 69.69 121 ILE A CA 1
ATOM 958 C C . ILE A 1 121 ? 3.837 1.726 15.409 1.00 69.69 121 ILE A C 1
ATOM 960 O O . ILE A 1 121 ? 4.440 1.730 16.477 1.00 69.69 121 ILE A O 1
ATOM 964 N N . LEU A 1 122 ? 3.295 0.622 14.898 1.00 63.38 122 LEU A N 1
ATOM 965 C CA . LEU A 1 122 ? 3.190 -0.614 15.677 1.00 63.38 122 LEU A CA 1
ATOM 966 C C . LEU A 1 122 ? 4.524 -1.269 16.105 1.00 63.38 122 LEU A C 1
ATOM 968 O O . LEU A 1 122 ? 4.534 -1.844 17.194 1.00 63.38 122 LEU A O 1
ATOM 972 N N . PRO A 1 123 ? 5.648 -1.181 15.364 1.00 58.81 123 PRO A N 1
ATOM 973 C CA . PRO A 1 123 ? 6.931 -1.655 15.893 1.00 58.81 123 PRO A CA 1
ATOM 974 C C . PRO A 1 123 ? 7.580 -0.701 16.908 1.00 58.81 123 PRO A C 1
ATOM 976 O O . PRO A 1 123 ? 8.566 -1.076 17.537 1.00 58.81 123 PRO A O 1
ATOM 979 N N . PHE A 1 124 ? 7.059 0.518 17.102 1.00 51.94 124 PHE A N 1
ATOM 980 C CA . PHE A 1 124 ? 7.611 1.482 18.057 1.00 51.94 124 PHE A CA 1
ATOM 981 C C . PHE A 1 124 ? 6.796 1.468 19.365 1.00 51.94 124 PHE A C 1
ATOM 983 O O . PHE A 1 124 ? 5.607 1.813 19.363 1.00 51.94 124 PHE A O 1
ATOM 990 N N . PRO A 1 125 ? 7.392 1.087 20.511 1.00 47.69 125 PRO A N 1
ATOM 991 C CA . PRO A 1 125 ? 6.677 1.075 21.782 1.00 47.69 125 PRO A CA 1
ATOM 992 C C . PRO A 1 125 ? 6.256 2.496 22.194 1.00 47.69 125 PRO A C 1
ATOM 994 O O . PRO A 1 125 ? 7.019 3.449 22.060 1.00 47.69 125 PRO A O 1
ATOM 997 N N . GLY A 1 126 ? 5.039 2.644 22.733 1.00 43.31 126 GLY A N 1
ATOM 998 C CA . GLY A 1 126 ? 4.584 3.892 23.372 1.00 43.31 126 GLY A CA 1
ATOM 999 C C . GLY A 1 126 ? 3.817 4.890 22.492 1.00 43.31 126 GLY A C 1
ATOM 1000 O O . GLY A 1 126 ? 3.607 6.028 22.918 1.00 43.31 126 GLY A O 1
ATOM 1001 N N . GLY A 1 127 ? 3.376 4.493 21.295 1.00 54.25 127 GLY A N 1
ATOM 1002 C CA . GLY A 1 127 ? 2.667 5.392 20.378 1.00 54.25 127 GLY A CA 1
ATOM 1003 C C . GLY A 1 127 ? 1.297 5.815 20.899 1.00 54.25 127 GLY A C 1
ATOM 1004 O O . GLY A 1 127 ? 0.572 5.016 21.493 1.00 54.25 127 GLY A O 1
ATOM 1005 N N . ARG A 1 128 ? 0.938 7.081 20.661 1.00 57.94 128 ARG A N 1
ATOM 1006 C CA . ARG A 1 128 ? -0.359 7.677 21.012 1.00 57.94 128 ARG A CA 1
ATOM 1007 C C . ARG A 1 128 ? -1.043 8.128 19.720 1.00 57.94 128 ARG A C 1
ATOM 1009 O O . ARG A 1 128 ? -0.400 8.781 18.907 1.00 57.94 128 ARG A O 1
ATOM 1016 N N . GLY A 1 129 ? -2.311 7.772 19.529 1.00 64.44 129 GLY A N 1
ATOM 1017 C CA . GLY A 1 129 ? -3.081 8.116 18.331 1.00 64.44 129 GLY A CA 1
ATOM 1018 C C . GLY A 1 129 ? -4.219 7.129 18.073 1.00 64.44 129 GLY A C 1
ATOM 1019 O O . GLY A 1 129 ? -4.211 6.025 18.614 1.00 64.44 129 GLY A O 1
ATOM 1020 N N . THR A 1 130 ? -5.205 7.539 17.274 1.00 76.06 130 THR A N 1
ATOM 1021 C CA . THR A 1 130 ? -6.323 6.677 16.841 1.00 76.06 130 THR A CA 1
ATOM 1022 C C . THR A 1 130 ? -6.068 6.011 15.489 1.00 76.06 130 THR A C 1
ATOM 1024 O O . THR A 1 130 ? -6.793 5.084 15.136 1.00 76.06 130 THR A O 1
ATOM 1027 N N . GLY A 1 131 ? -5.057 6.472 14.742 1.00 78.12 131 GLY A N 1
ATOM 1028 C CA . GLY A 1 131 ? -4.577 5.835 13.520 1.00 78.12 131 GLY A CA 1
ATOM 1029 C C . GLY A 1 131 ? -3.406 4.881 13.772 1.00 78.12 131 GLY A C 1
ATOM 1030 O O . GLY A 1 131 ? -2.707 4.988 14.781 1.00 78.12 131 GLY A O 1
ATOM 1031 N N . GLU A 1 132 ? -3.151 3.980 12.830 1.00 83.81 132 GLU A N 1
ATOM 1032 C CA . GLU A 1 132 ? -2.079 2.984 12.887 1.00 83.81 132 GLU A CA 1
ATOM 1033 C C . GLU A 1 132 ? -1.205 3.019 11.634 1.00 83.81 132 GLU A C 1
ATOM 1035 O O . GLU A 1 132 ? -1.683 3.291 10.532 1.00 83.81 132 GLU A O 1
ATOM 1040 N N . VAL A 1 133 ? 0.081 2.719 11.803 1.00 80.75 133 VAL A N 1
ATOM 1041 C CA . VAL A 1 133 ? 1.033 2.533 10.704 1.00 80.75 133 VAL A CA 1
ATOM 1042 C C . VAL A 1 133 ? 1.677 1.159 10.834 1.00 80.75 133 VAL A C 1
ATOM 1044 O O . VAL A 1 133 ? 2.207 0.827 11.901 1.00 80.75 133 VAL A O 1
ATOM 1047 N N . ILE A 1 134 ? 1.616 0.375 9.754 1.00 80.44 134 ILE A N 1
ATOM 1048 C CA . ILE A 1 134 ? 2.091 -1.013 9.703 1.00 80.44 134 ILE A CA 1
ATOM 1049 C C . ILE A 1 134 ? 3.015 -1.256 8.509 1.00 80.44 134 ILE A C 1
ATOM 1051 O O . ILE A 1 134 ? 2.883 -0.618 7.463 1.00 80.44 134 ILE A O 1
ATOM 1055 N N . GLU A 1 135 ? 3.928 -2.205 8.672 1.00 79.56 135 GLU A N 1
ATOM 1056 C CA . GLU A 1 135 ? 4.851 -2.654 7.633 1.00 79.56 135 GLU A CA 1
ATOM 1057 C C . GLU A 1 135 ? 4.278 -3.886 6.925 1.00 79.56 135 GLU A C 1
ATOM 1059 O O . GLU A 1 135 ? 3.797 -4.820 7.577 1.00 79.56 135 GLU A O 1
ATOM 1064 N N . VAL A 1 136 ? 4.316 -3.901 5.592 1.00 76.00 136 VAL A N 1
ATOM 1065 C CA . VAL A 1 136 ? 3.798 -5.005 4.774 1.00 76.00 136 VAL A CA 1
ATOM 1066 C C . VAL A 1 136 ? 4.803 -5.376 3.699 1.00 76.00 136 VAL A C 1
ATOM 1068 O O . VAL A 1 136 ? 5.438 -4.516 3.116 1.00 76.00 136 VAL A O 1
ATOM 1071 N N . TYR A 1 137 ? 4.889 -6.669 3.390 1.00 81.62 137 TYR A N 1
ATOM 1072 C CA . TYR A 1 137 ? 5.692 -7.184 2.285 1.00 81.62 137 TYR A CA 1
ATOM 1073 C C . TYR A 1 137 ? 4.779 -7.870 1.259 1.00 81.62 137 TYR A C 1
ATOM 1075 O O . TYR A 1 137 ? 4.451 -9.054 1.434 1.00 81.62 137 TYR A O 1
ATOM 1083 N N . PRO A 1 138 ? 4.353 -7.184 0.179 1.00 83.25 138 PRO A N 1
ATOM 1084 C CA . PRO A 1 138 ? 3.452 -7.728 -0.837 1.00 83.25 138 PRO A CA 1
ATOM 1085 C C . PRO A 1 138 ? 3.919 -9.060 -1.418 1.00 83.25 138 PRO A C 1
ATOM 1087 O O . PRO A 1 138 ? 3.152 -10.018 -1.465 1.00 83.25 138 PRO A O 1
ATOM 1090 N N . GLY A 1 139 ? 5.204 -9.189 -1.757 1.00 78.44 139 GLY A N 1
ATOM 1091 C CA . GLY A 1 139 ? 5.750 -10.447 -2.273 1.00 78.44 139 GLY A CA 1
ATOM 1092 C C . GLY A 1 139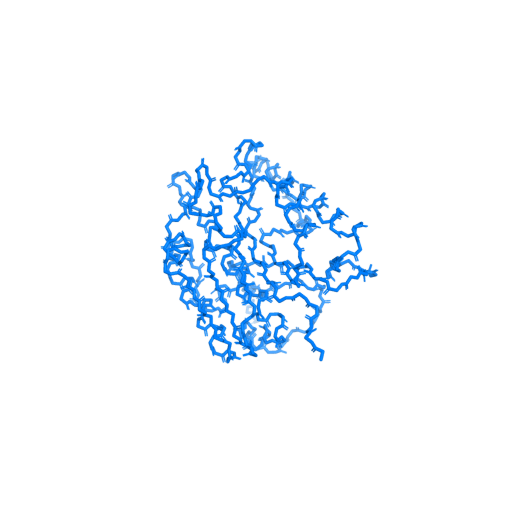 ? 5.734 -11.607 -1.267 1.00 78.44 139 GLY A C 1
ATOM 1093 O O . GLY A 1 139 ? 5.649 -12.769 -1.663 1.00 78.44 139 GLY A O 1
ATOM 1094 N N . ALA A 1 140 ? 5.827 -11.340 0.040 1.00 74.81 140 ALA A N 1
ATOM 1095 C CA . ALA A 1 140 ? 5.677 -12.376 1.067 1.00 74.81 140 ALA A CA 1
ATOM 1096 C C . ALA A 1 140 ? 4.197 -12.746 1.261 1.00 74.81 140 ALA A C 1
ATOM 1098 O O . ALA A 1 140 ? 3.861 -13.928 1.275 1.00 74.81 140 ALA A O 1
ATOM 1099 N N . THR A 1 141 ? 3.324 -11.736 1.295 1.00 77.06 141 THR A N 1
ATOM 1100 C CA . THR A 1 141 ? 1.863 -11.884 1.361 1.00 77.06 141 THR A CA 1
ATOM 1101 C C . THR A 1 141 ? 1.340 -12.745 0.205 1.00 77.06 141 THR A C 1
ATOM 1103 O O . THR A 1 141 ? 0.672 -13.753 0.417 1.00 77.06 141 THR A O 1
ATOM 1106 N N . LEU A 1 142 ? 1.718 -12.413 -1.030 1.00 80.75 142 LEU A N 1
ATOM 1107 C CA . LEU A 1 142 ? 1.281 -13.120 -2.235 1.00 80.75 142 LEU A CA 1
ATOM 1108 C C . LEU A 1 142 ? 1.826 -14.545 -2.332 1.00 80.75 142 LEU A C 1
ATOM 1110 O O . LEU A 1 142 ? 1.136 -15.423 -2.845 1.00 80.75 142 LEU A O 1
ATOM 1114 N N . ARG A 1 143 ? 3.032 -14.807 -1.814 1.00 79.06 143 ARG A N 1
ATOM 1115 C CA . ARG A 1 143 ? 3.585 -16.168 -1.747 1.00 79.06 143 ARG A CA 1
ATOM 1116 C C . ARG A 1 143 ? 2.729 -17.094 -0.895 1.00 79.06 143 ARG A C 1
ATOM 1118 O O . ARG A 1 143 ? 2.500 -18.223 -1.316 1.00 79.06 143 ARG A O 1
ATOM 1125 N N . GLN A 1 144 ? 2.227 -16.612 0.241 1.00 74.94 144 GLN A N 1
ATOM 1126 C CA . GLN A 1 144 ? 1.300 -17.383 1.076 1.00 74.94 144 GLN A CA 1
ATOM 1127 C C . GLN A 1 144 ? -0.045 -17.613 0.383 1.00 74.94 144 GLN A C 1
ATOM 1129 O O . GLN A 1 144 ? -0.637 -18.677 0.508 1.00 74.94 144 GLN A O 1
ATOM 1134 N N . MET A 1 145 ? -0.474 -16.667 -0.455 1.00 80.44 145 MET A N 1
ATOM 1135 C CA . MET A 1 145 ? -1.643 -16.829 -1.327 1.00 80.44 145 MET A CA 1
ATOM 1136 C C . MET A 1 145 ? -1.374 -17.714 -2.565 1.00 80.44 145 MET A C 1
ATOM 1138 O O . MET A 1 145 ? -2.228 -17.816 -3.444 1.00 80.44 145 MET A O 1
ATOM 1142 N N . GLY A 1 146 ? -0.196 -18.342 -2.671 1.00 81.94 146 GLY A N 1
ATOM 1143 C CA . GLY A 1 146 ? 0.159 -19.265 -3.754 1.00 81.94 146 GLY A CA 1
ATOM 1144 C C . GLY A 1 146 ? 0.820 -18.627 -4.984 1.00 81.94 146 GLY A C 1
ATOM 1145 O O . GLY A 1 146 ? 0.980 -19.295 -6.006 1.00 81.94 146 GLY A O 1
ATOM 1146 N N . LEU A 1 147 ? 1.239 -17.357 -4.920 1.00 83.19 147 LEU A N 1
ATOM 1147 C CA . LEU A 1 147 ? 1.848 -16.635 -6.043 1.00 83.19 147 LEU A CA 1
ATOM 1148 C C . LEU A 1 147 ? 3.305 -16.236 -5.767 1.00 83.19 147 LEU A C 1
ATOM 1150 O O . LEU A 1 147 ? 3.596 -15.176 -5.219 1.00 83.19 147 LEU A O 1
ATOM 1154 N N . ALA A 1 148 ? 4.248 -17.072 -6.214 1.00 75.50 148 ALA A N 1
ATOM 1155 C CA . ALA A 1 148 ? 5.682 -16.831 -6.024 1.00 75.50 148 ALA A CA 1
ATOM 1156 C C . ALA A 1 148 ? 6.271 -15.732 -6.926 1.00 75.50 148 ALA A C 1
ATOM 1158 O O . ALA A 1 148 ? 7.069 -14.919 -6.466 1.00 75.50 148 ALA A O 1
ATOM 1159 N N . ASN A 1 149 ? 5.860 -15.681 -8.196 1.00 77.38 149 ASN A N 1
ATOM 1160 C CA . ASN A 1 149 ? 6.396 -14.756 -9.201 1.00 77.38 149 ASN A CA 1
ATOM 1161 C C . ASN A 1 149 ? 5.353 -13.706 -9.592 1.00 77.38 149 ASN A C 1
ATOM 1163 O O . ASN A 1 149 ? 4.917 -13.638 -10.739 1.00 77.38 149 ASN A O 1
ATOM 1167 N N . TYR A 1 150 ? 4.907 -12.903 -8.627 1.00 80.12 150 TYR A N 1
ATOM 1168 C CA . TYR A 1 150 ? 3.819 -11.956 -8.871 1.00 80.12 150 TYR A CA 1
ATOM 1169 C C . TYR A 1 150 ? 4.218 -10.761 -9.749 1.00 80.12 150 TYR A C 1
ATOM 1171 O O . TYR A 1 150 ? 3.358 -10.192 -10.416 1.00 80.12 150 TYR A O 1
ATOM 1179 N N . LYS A 1 151 ? 5.513 -10.408 -9.811 1.00 79.50 151 LYS A N 1
ATOM 1180 C CA . LYS A 1 151 ? 6.006 -9.275 -10.617 1.00 79.50 151 LYS A CA 1
ATOM 1181 C C . LYS A 1 151 ? 5.764 -9.426 -12.121 1.00 79.50 151 LYS A C 1
ATOM 1183 O O . LYS A 1 151 ? 5.885 -8.448 -12.837 1.00 79.50 151 LYS A O 1
ATOM 1188 N N . SER A 1 152 ? 5.430 -10.617 -12.616 1.00 83.94 152 SER A N 1
ATOM 1189 C CA . SER A 1 152 ? 4.994 -10.840 -14.004 1.00 83.94 152 SER A CA 1
ATOM 1190 C C . SER A 1 152 ? 3.489 -11.099 -14.131 1.00 83.94 152 SER A C 1
ATOM 1192 O O . SER A 1 152 ? 2.997 -11.352 -15.227 1.00 83.94 152 SER A O 1
ATOM 1194 N N . ARG A 1 153 ? 2.754 -11.076 -13.015 1.00 90.75 153 ARG A N 1
ATOM 1195 C CA . ARG A 1 153 ? 1.342 -11.465 -12.911 1.00 90.75 153 ARG A CA 1
ATOM 1196 C C . ARG A 1 153 ? 0.558 -10.492 -12.008 1.00 90.75 153 ARG A C 1
ATOM 1198 O O . ARG A 1 153 ? -0.074 -10.944 -11.051 1.00 90.75 153 ARG A O 1
ATOM 1205 N N . PRO A 1 154 ? 0.569 -9.172 -12.284 1.00 92.25 154 PRO A N 1
ATOM 1206 C CA . PRO A 1 154 ? -0.105 -8.192 -11.433 1.00 92.25 154 PRO A CA 1
ATOM 1207 C C . PRO A 1 154 ? -1.617 -8.441 -11.356 1.00 92.25 154 PRO A C 1
ATOM 1209 O O . PRO A 1 154 ? -2.186 -8.369 -10.277 1.00 92.25 154 PRO A O 1
ATOM 1212 N N . GLU A 1 155 ? -2.269 -8.840 -12.452 1.00 94.50 155 GLU A N 1
ATOM 1213 C CA . GLU A 1 155 ? -3.703 -9.177 -12.449 1.00 94.50 155 GLU A CA 1
ATOM 1214 C C . GLU A 1 155 ? -4.049 -10.304 -11.469 1.00 94.50 155 GLU A C 1
ATOM 1216 O O . GLU A 1 155 ? -5.044 -10.222 -10.745 1.00 94.50 155 GLU A O 1
ATOM 1221 N N . GLU A 1 156 ? -3.199 -11.332 -11.415 1.00 94.56 156 GLU A N 1
ATOM 1222 C CA . GLU A 1 156 ? -3.353 -12.439 -10.477 1.00 94.56 156 GLU A CA 1
ATOM 1223 C C . GLU A 1 156 ? -3.133 -11.975 -9.037 1.00 94.56 156 GLU A C 1
ATOM 1225 O O . GLU A 1 156 ? -3.878 -12.381 -8.149 1.00 94.56 156 GLU A O 1
ATOM 1230 N N . ALA A 1 157 ? -2.161 -11.089 -8.803 1.00 93.12 157 ALA A N 1
ATOM 1231 C CA . ALA A 1 157 ? -1.941 -10.498 -7.489 1.00 93.12 157 ALA A CA 1
ATOM 1232 C C . ALA A 1 157 ? -3.193 -9.750 -7.002 1.00 93.12 157 ALA A C 1
ATOM 1234 O O . ALA A 1 157 ? -3.690 -10.036 -5.913 1.00 93.12 157 ALA A O 1
ATOM 1235 N N . ILE A 1 158 ? -3.767 -8.869 -7.833 1.00 95.25 158 ILE A N 1
ATOM 1236 C CA . ILE A 1 158 ? -5.004 -8.140 -7.502 1.00 95.25 158 ILE A CA 1
ATOM 1237 C C . ILE A 1 158 ? -6.161 -9.106 -7.231 1.00 95.25 158 ILE A C 1
ATOM 1239 O O . ILE A 1 158 ? -6.925 -8.914 -6.279 1.00 95.25 158 ILE A O 1
ATOM 1243 N N . ARG A 1 159 ? -6.283 -10.167 -8.040 1.00 95.62 159 ARG A N 1
ATOM 1244 C CA . ARG A 1 159 ? -7.302 -11.206 -7.854 1.00 95.62 159 ARG A CA 1
ATOM 1245 C C . ARG A 1 159 ? -7.145 -11.905 -6.503 1.00 95.62 159 ARG A C 1
ATOM 1247 O O . ARG A 1 159 ? -8.138 -12.048 -5.797 1.00 95.62 159 ARG A O 1
ATOM 1254 N N . LEU A 1 160 ? -5.928 -12.306 -6.136 1.00 93.12 160 LEU A N 1
ATOM 1255 C CA . LEU A 1 160 ? -5.641 -12.991 -4.873 1.00 93.12 160 LEU A CA 1
ATOM 1256 C C . LEU A 1 160 ? -5.867 -12.088 -3.658 1.00 93.12 160 LEU A C 1
ATOM 1258 O O . LEU A 1 160 ? -6.541 -12.513 -2.726 1.00 93.12 160 LEU A O 1
ATOM 1262 N N . GLY A 1 161 ? -5.405 -10.834 -3.686 1.00 92.75 161 GLY A N 1
ATOM 1263 C CA . GLY A 1 161 ? -5.653 -9.882 -2.594 1.00 92.75 161 GLY A CA 1
ATOM 1264 C C . GLY A 1 161 ? -7.148 -9.626 -2.366 1.00 92.75 161 GLY A C 1
ATOM 1265 O O . GLY A 1 161 ? -7.627 -9.649 -1.231 1.00 92.75 161 GLY A O 1
ATOM 1266 N N . THR A 1 162 ? -7.912 -9.483 -3.456 1.00 95.38 162 THR A N 1
ATOM 1267 C CA . THR A 1 162 ? -9.377 -9.339 -3.393 1.00 95.38 162 THR A CA 1
ATOM 1268 C C . THR A 1 162 ? -10.041 -10.611 -2.859 1.00 95.38 162 THR A C 1
ATOM 1270 O O . THR A 1 162 ? -10.925 -10.538 -2.007 1.00 95.38 162 THR A O 1
ATOM 1273 N N . ALA A 1 163 ? -9.600 -11.784 -3.325 1.00 93.44 163 ALA A N 1
ATOM 1274 C CA . ALA A 1 163 ? -10.121 -13.071 -2.877 1.00 93.44 163 ALA A CA 1
ATOM 1275 C C . ALA A 1 163 ? -9.817 -13.343 -1.398 1.00 93.44 163 ALA A C 1
ATOM 1277 O O . ALA A 1 163 ? -10.669 -13.896 -0.713 1.00 93.44 163 ALA A O 1
ATOM 1278 N N . ALA A 1 164 ? -8.660 -12.918 -0.886 1.00 90.31 164 ALA A N 1
ATOM 1279 C CA . ALA A 1 164 ? -8.317 -13.034 0.529 1.00 90.31 164 ALA A CA 1
ATOM 1280 C C . ALA A 1 164 ? -9.251 -12.188 1.409 1.00 90.31 164 ALA A C 1
ATOM 1282 O O . ALA A 1 164 ? -9.768 -12.681 2.410 1.00 90.31 164 ALA A O 1
ATOM 1283 N N . CYS A 1 165 ? -9.545 -10.948 0.999 1.00 93.50 165 CYS A N 1
ATOM 1284 C CA . CYS A 1 165 ? -10.547 -10.120 1.676 1.00 93.50 165 CYS A CA 1
ATOM 1285 C C . CYS A 1 165 ? -11.930 -10.786 1.637 1.00 93.50 165 CYS A C 1
ATOM 1287 O O . CYS A 1 165 ? -12.574 -10.940 2.673 1.00 93.50 165 CYS A O 1
ATOM 1289 N N . MET A 1 166 ? -12.354 -11.265 0.466 1.00 94.44 166 MET A N 1
ATOM 1290 C CA . MET A 1 166 ? -13.635 -11.957 0.307 1.00 94.44 166 MET A CA 1
ATOM 1291 C C . MET A 1 166 ? -13.725 -13.232 1.159 1.00 94.44 166 MET A C 1
ATOM 1293 O O . MET A 1 166 ? -14.749 -13.460 1.797 1.00 94.44 166 MET A O 1
ATOM 1297 N N . GLY A 1 167 ? -12.660 -14.035 1.219 1.00 90.94 167 GLY A N 1
ATOM 1298 C CA . GLY A 1 167 ? -12.574 -15.240 2.050 1.00 90.94 167 GLY A CA 1
ATOM 1299 C C . GLY A 1 167 ? -12.638 -14.940 3.548 1.00 90.94 167 GLY A C 1
ATOM 1300 O O . GLY A 1 167 ? -13.166 -15.741 4.313 1.00 90.94 167 GLY A O 1
ATOM 1301 N N . ALA A 1 168 ? -12.196 -13.751 3.960 1.00 89.19 168 ALA A N 1
ATOM 1302 C CA . ALA A 1 168 ? -12.399 -13.235 5.309 1.00 89.19 168 ALA A CA 1
ATOM 1303 C C . ALA A 1 168 ? -13.807 -12.644 5.527 1.00 89.19 168 ALA A C 1
ATOM 1305 O O . ALA A 1 168 ? -14.082 -12.123 6.602 1.00 89.19 168 ALA A O 1
ATOM 1306 N N . GLY A 1 169 ? -14.712 -12.675 4.546 1.00 93.50 169 GLY A N 1
ATOM 1307 C CA . GLY A 1 169 ? -16.033 -12.047 4.641 1.00 93.50 169 GLY A CA 1
ATOM 1308 C C . GLY A 1 169 ? -15.990 -10.520 4.541 1.00 93.50 169 GLY A C 1
ATOM 1309 O O . GLY A 1 169 ? -16.819 -9.845 5.148 1.00 93.50 169 GLY A O 1
ATOM 1310 N N . ILE A 1 170 ? -15.003 -9.967 3.830 1.00 95.62 170 ILE A N 1
ATOM 1311 C CA . ILE A 1 170 ? -14.857 -8.532 3.560 1.00 95.62 170 ILE A CA 1
ATOM 1312 C C . ILE A 1 170 ? -15.163 -8.274 2.087 1.00 95.62 170 ILE A C 1
ATOM 1314 O O . ILE A 1 170 ? -14.574 -8.881 1.193 1.00 95.62 170 ILE A O 1
ATOM 1318 N N . THR A 1 171 ? -16.064 -7.335 1.818 1.00 97.00 171 THR A N 1
ATOM 1319 C CA . THR A 1 171 ? -16.420 -6.948 0.447 1.00 97.00 171 THR A CA 1
ATOM 1320 C C . THR A 1 171 ? -15.629 -5.715 0.016 1.00 97.00 171 THR A C 1
ATOM 1322 O O . THR A 1 171 ? -15.711 -4.671 0.666 1.00 97.00 171 THR A O 1
ATOM 1325 N N . LEU A 1 172 ? -14.908 -5.814 -1.105 1.00 96.44 172 LEU A N 1
ATOM 1326 C CA . LEU A 1 172 ? -14.204 -4.694 -1.736 1.00 96.44 172 LEU A CA 1
ATOM 1327 C C . LEU A 1 172 ? -14.913 -4.266 -3.029 1.00 96.44 172 LEU A C 1
ATOM 1329 O O . LEU A 1 172 ? -14.964 -5.022 -3.997 1.00 96.44 172 LEU A O 1
ATOM 1333 N N . ASP A 1 173 ? -15.429 -3.040 -3.049 1.00 96.38 173 ASP A N 1
ATOM 1334 C CA . ASP A 1 173 ? -15.978 -2.371 -4.232 1.00 96.38 173 ASP A CA 1
ATOM 1335 C C . ASP A 1 173 ? -14.875 -1.516 -4.877 1.00 96.38 173 ASP A C 1
ATOM 1337 O O . ASP A 1 173 ? -14.578 -0.417 -4.406 1.00 96.38 173 ASP A O 1
ATOM 1341 N N . VAL A 1 174 ? -14.196 -2.057 -5.893 1.00 97.25 174 VAL A N 1
ATOM 1342 C CA . VAL A 1 174 ? -13.025 -1.424 -6.523 1.00 97.25 174 VAL A CA 1
ATOM 1343 C C . VAL A 1 174 ? -13.404 -0.805 -7.863 1.00 97.25 174 VAL A C 1
ATOM 1345 O O . VAL A 1 174 ? -13.852 -1.513 -8.766 1.00 97.25 174 VAL A O 1
ATOM 1348 N N . ASP A 1 175 ? -13.150 0.498 -8.027 1.00 96.75 175 ASP A N 1
ATOM 1349 C CA . ASP A 1 175 ? -13.339 1.203 -9.296 1.00 96.75 175 ASP A CA 1
ATOM 1350 C C . ASP A 1 175 ? -12.545 0.494 -10.414 1.00 96.75 175 ASP A C 1
ATOM 1352 O O . ASP A 1 175 ? -11.321 0.323 -10.295 1.00 96.75 175 ASP A O 1
ATOM 1356 N N . PRO A 1 176 ? -13.198 0.093 -11.523 1.00 95.94 176 PRO A N 1
ATOM 1357 C CA . PRO A 1 176 ? -12.543 -0.629 -12.611 1.00 95.94 176 PRO A CA 1
ATOM 1358 C C . PRO A 1 176 ? -11.327 0.097 -13.195 1.00 95.94 176 PRO A C 1
ATOM 1360 O O . PRO A 1 176 ? -10.374 -0.548 -13.634 1.00 95.94 176 PRO A O 1
ATOM 1363 N N . ARG A 1 177 ? -11.322 1.436 -13.182 1.00 95.94 177 ARG A N 1
ATOM 1364 C CA . ARG A 1 177 ? -10.200 2.247 -13.669 1.00 95.94 177 ARG A CA 1
ATOM 1365 C C . ARG A 1 177 ? -8.996 2.114 -12.749 1.00 95.94 177 ARG A C 1
ATOM 1367 O O . ARG A 1 177 ? -7.886 1.938 -13.242 1.00 95.94 177 ARG A O 1
ATOM 1374 N N . LEU A 1 178 ? -9.208 2.134 -11.432 1.00 95.81 178 LEU A N 1
ATOM 1375 C CA . LEU A 1 178 ? -8.138 1.926 -10.453 1.00 95.81 178 LEU A CA 1
ATOM 1376 C C . LEU A 1 178 ? -7.606 0.500 -10.510 1.00 95.81 178 LEU A C 1
ATOM 1378 O O . LEU A 1 178 ? -6.392 0.310 -10.532 1.00 95.81 178 LEU A O 1
ATOM 1382 N N . ARG A 1 179 ? -8.489 -0.495 -10.647 1.00 95.56 179 ARG A N 1
ATOM 1383 C CA . ARG A 1 179 ? -8.071 -1.878 -10.904 1.00 95.56 179 ARG A CA 1
ATOM 1384 C C . ARG A 1 179 ? -7.179 -1.961 -12.145 1.00 95.56 179 ARG A C 1
ATOM 1386 O O . ARG A 1 179 ? -6.116 -2.572 -12.101 1.00 95.56 179 ARG A O 1
ATOM 1393 N N . ALA A 1 180 ? -7.565 -1.294 -13.230 1.00 94.81 180 ALA A N 1
ATOM 1394 C CA . ALA A 1 180 ? -6.778 -1.268 -14.458 1.00 94.81 180 ALA A CA 1
ATOM 1395 C C . ALA A 1 180 ? -5.437 -0.524 -14.312 1.00 94.81 180 ALA A C 1
ATOM 1397 O O . ALA A 1 180 ? -4.488 -0.854 -15.024 1.00 94.81 180 ALA A O 1
ATOM 1398 N N . VAL A 1 181 ? -5.332 0.468 -13.419 1.00 94.75 181 VAL A N 1
ATOM 1399 C CA . VAL A 1 181 ? -4.046 1.084 -13.046 1.00 94.75 181 VAL A CA 1
ATOM 1400 C C . VAL A 1 181 ? -3.182 0.083 -12.286 1.00 94.75 181 VAL A C 1
ATOM 1402 O O . VAL A 1 181 ? -2.034 -0.113 -12.673 1.00 94.75 181 VAL A O 1
ATOM 1405 N N . CYS A 1 182 ? -3.734 -0.605 -11.284 1.00 94.50 182 CYS A N 1
ATOM 1406 C CA . CYS A 1 182 ? -3.007 -1.605 -10.495 1.00 94.50 182 CYS A CA 1
ATOM 1407 C C . CYS A 1 182 ? -2.414 -2.720 -11.368 1.00 94.50 182 CYS A C 1
ATOM 1409 O O . CYS A 1 182 ? -1.304 -3.176 -11.120 1.00 94.50 182 CYS A O 1
ATOM 1411 N N . CYS A 1 183 ? -3.117 -3.123 -12.428 1.00 93.31 183 CYS A N 1
ATOM 1412 C CA . CYS A 1 183 ? -2.642 -4.164 -13.339 1.00 93.31 183 CYS A CA 1
ATOM 1413 C C . CYS A 1 183 ? -1.592 -3.690 -14.359 1.00 93.31 183 CYS A C 1
ATOM 1415 O O . CYS A 1 183 ? -0.861 -4.516 -14.901 1.00 93.31 183 CYS A O 1
ATOM 1417 N N . ARG A 1 184 ? -1.538 -2.389 -14.682 1.00 92.12 184 ARG A N 1
ATOM 1418 C CA . ARG A 1 184 ? -0.770 -1.882 -15.840 1.00 92.12 184 ARG A CA 1
ATOM 1419 C C . ARG A 1 184 ? 0.358 -0.934 -15.479 1.00 92.12 184 ARG A C 1
ATOM 1421 O O . ARG A 1 184 ? 1.341 -0.868 -16.214 1.00 92.12 184 ARG A O 1
ATOM 1428 N N . TYR A 1 185 ? 0.209 -0.162 -14.408 1.00 92.75 185 TYR A N 1
ATOM 1429 C CA . TYR A 1 185 ? 1.210 0.822 -14.040 1.00 92.75 185 TYR A CA 1
ATOM 1430 C C . TYR A 1 185 ? 2.482 0.121 -13.578 1.00 92.75 185 TYR A C 1
ATOM 1432 O O . TYR A 1 185 ? 2.463 -0.650 -12.623 1.00 92.75 185 TYR A O 1
ATOM 1440 N N . SER A 1 186 ? 3.581 0.427 -14.261 1.00 89.94 186 SER A N 1
ATOM 1441 C CA . SER A 1 186 ? 4.911 0.005 -13.861 1.00 89.94 186 SER A CA 1
ATOM 1442 C C . SER A 1 186 ? 5.872 1.181 -13.948 1.00 89.94 186 SER A C 1
ATOM 1444 O O . SER A 1 186 ? 6.055 1.759 -15.023 1.00 89.94 186 SER A O 1
ATOM 1446 N N . SER A 1 187 ? 6.547 1.511 -12.848 1.00 88.31 187 SER A N 1
ATOM 1447 C CA . SER A 1 187 ? 7.645 2.482 -12.869 1.00 88.31 187 SER A CA 1
ATOM 1448 C C . SER A 1 187 ? 8.970 1.884 -13.345 1.00 88.31 187 SER A C 1
ATOM 1450 O O . SER A 1 187 ? 9.943 2.623 -13.547 1.00 88.31 187 SER A O 1
ATOM 1452 N N . GLY A 1 188 ? 9.010 0.563 -13.531 1.00 82.19 188 GLY A N 1
ATOM 1453 C CA . GLY A 1 188 ? 10.134 -0.187 -14.073 1.00 82.19 188 GLY A CA 1
ATOM 1454 C C . GLY A 1 188 ? 10.586 0.29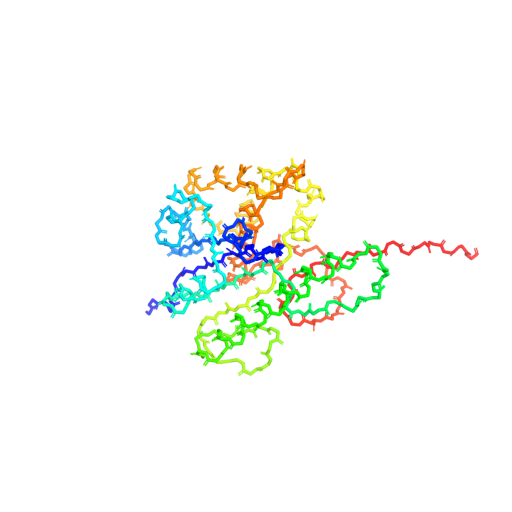3 -15.456 1.00 82.19 188 GLY A C 1
ATOM 1455 O O . GLY A 1 188 ? 9.837 0.907 -16.213 1.00 82.19 188 GLY A O 1
ATOM 1456 N N . GLY A 1 189 ? 11.861 0.046 -15.762 1.00 80.19 189 GLY A N 1
ATOM 1457 C CA . GLY A 1 189 ? 12.442 0.298 -17.082 1.00 80.19 189 GLY A CA 1
ATOM 1458 C C . GLY A 1 189 ? 12.361 -0.956 -17.950 1.00 80.19 189 GLY A C 1
ATOM 1459 O O . GLY A 1 189 ? 11.293 -1.345 -18.399 1.00 80.19 189 GLY A O 1
ATOM 1460 N N . LYS A 1 190 ? 13.508 -1.618 -18.152 1.00 78.56 190 LYS A N 1
ATOM 1461 C CA . LYS A 1 190 ? 13.596 -2.888 -18.901 1.00 78.56 190 LYS A CA 1
ATOM 1462 C C . LYS A 1 190 ? 12.847 -4.045 -18.232 1.00 78.56 190 LYS A C 1
ATOM 1464 O O . LYS A 1 190 ? 12.393 -4.954 -18.913 1.00 78.56 190 LYS A O 1
ATOM 1469 N N . THR A 1 191 ? 12.755 -4.017 -16.907 1.00 79.75 191 THR A N 1
ATOM 1470 C CA . THR A 1 191 ? 11.986 -4.978 -16.117 1.00 79.75 191 THR A CA 1
ATOM 1471 C C . THR A 1 191 ? 10.834 -4.217 -15.475 1.00 79.75 191 THR A C 1
ATOM 1473 O O . THR A 1 191 ? 11.114 -3.202 -14.824 1.00 79.75 191 THR A O 1
ATOM 1476 N N . PRO A 1 192 ? 9.581 -4.662 -15.666 1.00 83.81 192 PRO A N 1
ATOM 1477 C CA . PRO A 1 192 ? 8.435 -4.056 -15.010 1.00 83.81 192 PRO A CA 1
ATOM 1478 C C . PRO A 1 192 ? 8.576 -4.075 -13.487 1.00 83.81 192 PRO A C 1
ATOM 1480 O O . PRO A 1 192 ? 9.120 -5.019 -12.914 1.00 83.81 192 PRO A O 1
ATOM 1483 N N . ASP A 1 193 ? 8.079 -3.025 -12.849 1.00 86.69 193 ASP A N 1
ATOM 1484 C CA . ASP A 1 193 ? 7.987 -2.904 -11.396 1.00 86.69 193 ASP A CA 1
ATOM 1485 C C . ASP A 1 193 ? 6.603 -2.338 -11.106 1.00 86.69 193 ASP A C 1
ATOM 1487 O O . ASP A 1 193 ? 6.360 -1.170 -11.396 1.00 86.69 193 ASP A O 1
ATOM 1491 N N . TYR A 1 194 ? 5.669 -3.200 -10.701 1.00 91.69 194 TYR A N 1
ATOM 1492 C CA . TYR A 1 194 ? 4.238 -2.897 -10.652 1.00 91.69 194 TYR A CA 1
ATOM 1493 C C . TYR A 1 194 ? 3.854 -2.243 -9.323 1.00 91.69 194 TYR A C 1
ATOM 1495 O O . TYR A 1 194 ? 3.111 -2.820 -8.533 1.00 91.69 194 TYR A O 1
ATOM 1503 N N . ASP A 1 195 ? 4.327 -1.014 -9.109 1.00 92.19 195 ASP A N 1
ATOM 1504 C CA . ASP A 1 195 ? 4.208 -0.298 -7.827 1.00 92.19 195 ASP A CA 1
ATOM 1505 C C . ASP A 1 195 ? 2.740 -0.141 -7.375 1.00 92.19 195 ASP A C 1
ATOM 1507 O O . ASP A 1 195 ? 2.391 -0.215 -6.200 1.00 92.19 195 ASP A O 1
ATOM 1511 N N . ALA A 1 196 ? 1.821 0.031 -8.333 1.00 94.25 196 ALA A N 1
ATOM 1512 C CA . ALA A 1 196 ? 0.393 0.122 -8.032 1.00 94.25 196 ALA A CA 1
ATOM 1513 C C . ALA A 1 196 ? -0.208 -1.221 -7.579 1.00 94.25 196 ALA A C 1
ATOM 1515 O O . ALA A 1 196 ? -1.153 -1.227 -6.791 1.00 94.25 196 ALA A O 1
ATOM 1516 N N . ALA A 1 197 ? 0.329 -2.353 -8.048 1.00 94.88 197 ALA A N 1
ATOM 1517 C CA . ALA A 1 197 ? -0.073 -3.661 -7.545 1.00 94.88 197 ALA A CA 1
ATOM 1518 C C . ALA A 1 197 ? 0.427 -3.866 -6.113 1.00 94.88 197 ALA A C 1
ATOM 1520 O O . ALA A 1 197 ? -0.349 -4.298 -5.264 1.00 94.88 197 ALA A O 1
ATOM 1521 N N . ASP A 1 198 ? 1.672 -3.485 -5.827 1.00 93.12 198 ASP A N 1
ATOM 1522 C CA . ASP A 1 198 ? 2.251 -3.555 -4.483 1.00 93.12 198 ASP A CA 1
ATOM 1523 C C . ASP A 1 198 ? 1.456 -2.703 -3.482 1.00 93.12 198 ASP A C 1
ATOM 1525 O O . ASP A 1 198 ? 1.021 -3.209 -2.442 1.00 93.12 198 ASP A O 1
ATOM 1529 N N . ALA A 1 199 ? 1.114 -1.465 -3.854 1.00 96.12 199 ALA A N 1
ATOM 1530 C CA . ALA A 1 199 ? 0.257 -0.595 -3.051 1.00 96.12 199 ALA A CA 1
ATOM 1531 C C . ALA A 1 199 ? -1.140 -1.198 -2.802 1.00 96.12 199 ALA A C 1
ATOM 1533 O O . ALA A 1 199 ? -1.692 -1.071 -1.707 1.00 96.12 199 ALA A O 1
ATOM 1534 N N . PHE A 1 200 ? -1.719 -1.885 -3.794 1.00 97.06 200 PHE A N 1
ATOM 1535 C CA . PHE A 1 200 ? -3.023 -2.538 -3.648 1.00 97.06 200 PHE A CA 1
ATOM 1536 C C . PHE A 1 200 ? -2.969 -3.741 -2.699 1.00 97.06 200 PHE A C 1
ATOM 1538 O O . PHE A 1 200 ? -3.890 -3.958 -1.911 1.00 97.06 200 PHE A O 1
ATOM 1545 N N . ILE A 1 201 ? -1.888 -4.521 -2.737 1.00 94.75 201 ILE A N 1
ATOM 1546 C CA . ILE A 1 201 ? -1.695 -5.629 -1.798 1.00 94.75 201 ILE A CA 1
ATOM 1547 C C . ILE A 1 201 ? -1.456 -5.106 -0.386 1.00 94.75 201 ILE A C 1
ATOM 1549 O O . ILE A 1 201 ? -2.078 -5.612 0.547 1.00 94.75 201 ILE A O 1
ATOM 1553 N N . ALA A 1 202 ? -0.657 -4.048 -0.226 1.00 93.56 202 ALA A N 1
ATOM 1554 C CA . ALA A 1 202 ? -0.513 -3.364 1.055 1.00 93.56 202 ALA A CA 1
ATOM 1555 C C . ALA A 1 202 ? -1.875 -2.898 1.603 1.00 93.56 202 ALA A C 1
ATOM 1557 O O . ALA A 1 202 ? -2.159 -3.087 2.785 1.00 93.56 202 ALA A O 1
ATOM 1558 N N . LEU A 1 203 ? -2.756 -2.376 0.741 1.00 97.50 203 LEU A N 1
ATOM 1559 C CA . LEU A 1 203 ? -4.115 -1.975 1.112 1.00 97.50 203 LEU A CA 1
ATOM 1560 C C . LEU A 1 203 ? -4.965 -3.168 1.574 1.00 97.50 203 LEU A C 1
ATOM 1562 O O . LEU A 1 203 ? -5.619 -3.081 2.612 1.00 97.50 203 LEU A O 1
ATOM 1566 N N . CYS A 1 204 ? -4.948 -4.284 0.840 1.00 95.56 204 CYS A N 1
ATOM 1567 C CA . CYS A 1 204 ? -5.677 -5.496 1.227 1.00 95.56 204 CYS A CA 1
ATOM 1568 C C . CYS A 1 204 ? -5.211 -6.008 2.598 1.00 95.56 204 CYS A C 1
ATOM 1570 O O . CYS A 1 204 ? -6.037 -6.294 3.464 1.00 95.56 204 CYS A O 1
ATOM 1572 N N . THR A 1 205 ? -3.897 -6.0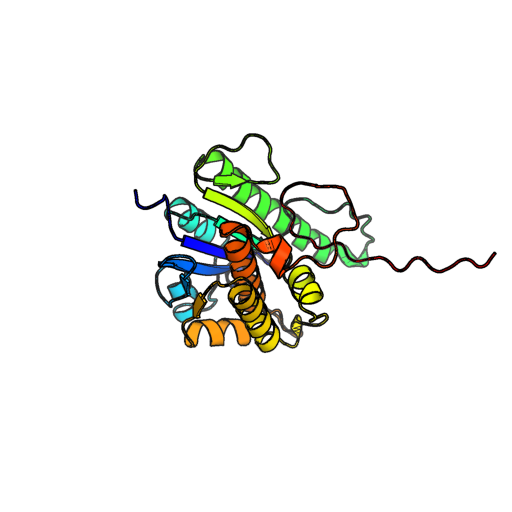55 2.829 1.00 90.81 205 THR A N 1
ATOM 1573 C CA . THR A 1 205 ? -3.321 -6.444 4.123 1.00 90.81 205 THR A CA 1
ATOM 1574 C C . THR A 1 205 ? -3.728 -5.478 5.235 1.00 90.81 205 THR A C 1
ATOM 1576 O O . THR A 1 205 ? -4.098 -5.918 6.322 1.00 90.81 205 THR A O 1
ATOM 1579 N N . ALA A 1 206 ? -3.738 -4.168 4.971 1.00 91.56 206 ALA A N 1
ATOM 1580 C CA . ALA A 1 206 ? -4.192 -3.163 5.931 1.00 91.56 206 ALA A CA 1
ATOM 1581 C C . ALA A 1 206 ? -5.665 -3.344 6.321 1.00 91.56 206 ALA A C 1
ATOM 1583 O O . ALA A 1 206 ? -6.011 -3.207 7.492 1.00 91.56 206 ALA A O 1
ATOM 1584 N N . ILE A 1 207 ? -6.530 -3.672 5.358 1.00 93.50 207 ILE A N 1
ATOM 1585 C CA . ILE A 1 207 ? -7.952 -3.941 5.599 1.00 93.50 207 ILE A CA 1
ATOM 1586 C C . ILE A 1 207 ? -8.122 -5.226 6.417 1.00 93.50 207 ILE A C 1
ATOM 1588 O O . ILE A 1 207 ? -8.809 -5.224 7.436 1.00 93.50 207 ILE A O 1
ATOM 1592 N N . LEU A 1 208 ? -7.437 -6.306 6.038 1.00 90.38 208 LEU A N 1
ATOM 1593 C CA . LEU A 1 208 ? -7.440 -7.559 6.797 1.00 90.38 208 LEU A CA 1
ATOM 1594 C C . LEU A 1 208 ? -6.933 -7.362 8.234 1.00 90.38 208 LEU A C 1
ATOM 1596 O O . LEU A 1 208 ? -7.471 -7.958 9.170 1.00 90.38 208 LEU A O 1
ATOM 1600 N N . HIS A 1 209 ? -5.925 -6.509 8.426 1.00 86.88 209 HIS A N 1
ATOM 1601 C CA . HIS A 1 209 ? -5.430 -6.107 9.741 1.00 86.88 209 HIS A CA 1
ATOM 1602 C C . HIS A 1 209 ? -6.475 -5.303 10.525 1.00 86.88 209 HIS A C 1
ATOM 1604 O O . HIS A 1 209 ? -6.754 -5.637 11.674 1.00 86.88 209 HIS A O 1
ATOM 1610 N N . ALA A 1 210 ? -7.096 -4.296 9.898 1.00 86.69 210 ALA A N 1
ATOM 1611 C CA . ALA A 1 210 ? -8.148 -3.475 10.505 1.00 86.69 210 ALA A CA 1
ATOM 1612 C C . ALA A 1 210 ? -9.325 -4.311 11.024 1.00 86.69 210 ALA A C 1
ATOM 1614 O O . ALA A 1 210 ? -9.939 -3.959 12.032 1.00 86.69 210 ALA A O 1
ATOM 1615 N N . GLU A 1 211 ? -9.617 -5.407 10.330 1.00 87.50 211 GLU A N 1
ATOM 1616 C CA . GLU A 1 211 ? -10.705 -6.337 10.624 1.00 87.50 211 GLU A CA 1
ATOM 1617 C C . GLU A 1 211 ? -10.274 -7.525 11.500 1.00 87.50 211 GLU A C 1
ATOM 1619 O O . GLU A 1 211 ? -11.068 -8.435 11.727 1.00 87.50 211 GLU A O 1
ATOM 1624 N N . GLY A 1 212 ? -9.019 -7.562 11.967 1.00 83.31 212 GLY A N 1
ATOM 1625 C CA . GLY A 1 212 ? -8.501 -8.631 12.827 1.00 83.31 212 GLY A CA 1
ATOM 1626 C C . GLY A 1 212 ? -8.399 -10.007 12.154 1.00 83.31 212 GLY A C 1
ATOM 1627 O O . GLY A 1 212 ? -8.247 -11.015 12.837 1.00 83.31 212 GLY A O 1
ATOM 1628 N N . THR A 1 213 ? -8.464 -10.069 10.822 1.00 81.12 213 THR A N 1
ATOM 1629 C CA . THR A 1 213 ? -8.518 -11.321 10.038 1.00 81.12 213 THR A CA 1
ATOM 1630 C C . THR A 1 213 ? -7.229 -11.641 9.288 1.00 81.12 213 THR A C 1
ATOM 1632 O O . THR A 1 213 ? -7.124 -12.695 8.668 1.00 81.12 213 THR A O 1
ATOM 1635 N N . CYS A 1 214 ? -6.216 -10.777 9.388 1.00 73.12 214 CYS A N 1
ATOM 1636 C CA . CYS A 1 214 ? -4.936 -10.931 8.693 1.00 73.12 214 CYS A CA 1
ATOM 1637 C C . CYS A 1 214 ? -4.285 -12.306 8.914 1.00 73.12 214 CYS A C 1
ATOM 1639 O O . CYS A 1 214 ? -3.839 -12.917 7.948 1.00 73.12 214 CYS A O 1
ATOM 1641 N N . ARG A 1 215 ? -4.312 -12.851 10.143 1.00 64.44 215 ARG A N 1
ATOM 1642 C CA . ARG A 1 215 ? -3.789 -14.208 10.397 1.00 64.44 215 ARG A CA 1
ATOM 1643 C C . ARG A 1 215 ? -4.588 -15.287 9.671 1.00 64.44 215 ARG A C 1
ATOM 1645 O O . ARG A 1 215 ? -4.015 -16.138 9.019 1.00 64.44 215 ARG A O 1
ATOM 1652 N N . MET A 1 216 ? -5.914 -15.236 9.733 1.00 56.44 216 MET A N 1
ATOM 1653 C CA . MET A 1 216 ? -6.754 -16.252 9.089 1.00 56.44 216 MET A CA 1
ATOM 1654 C C . MET A 1 216 ? -6.669 -16.211 7.558 1.00 56.44 216 MET A C 1
ATOM 1656 O O . MET A 1 216 ? -6.854 -17.233 6.910 1.00 56.44 216 MET A O 1
ATOM 1660 N N . ALA A 1 217 ? -6.418 -15.032 6.985 1.00 56.31 217 ALA A N 1
ATOM 1661 C CA . ALA A 1 217 ? -6.412 -14.824 5.541 1.00 56.31 217 ALA A CA 1
ATOM 1662 C C . ALA A 1 217 ? -5.030 -14.989 4.883 1.00 56.31 217 ALA A C 1
ATOM 1664 O O . ALA A 1 217 ? -4.967 -15.216 3.676 1.00 56.31 217 ALA A O 1
ATOM 1665 N N . ILE A 1 218 ? -3.937 -14.814 5.638 1.00 59.94 218 ILE A N 1
ATOM 1666 C CA . ILE A 1 218 ? -2.565 -14.744 5.098 1.00 59.94 218 ILE A CA 1
ATOM 1667 C C . ILE A 1 218 ? -1.611 -15.740 5.789 1.00 59.94 218 ILE A C 1
ATOM 1669 O O . ILE A 1 218 ? -0.574 -16.069 5.216 1.00 59.94 218 ILE A O 1
ATOM 1673 N N . ASP A 1 219 ? -1.936 -16.253 6.979 1.00 55.84 219 ASP A N 1
ATOM 1674 C CA . ASP A 1 219 ? -1.054 -17.143 7.747 1.00 55.84 219 ASP A CA 1
ATOM 1675 C C . ASP A 1 219 ? -1.368 -18.621 7.456 1.00 55.84 219 ASP A C 1
ATOM 1677 O O . ASP A 1 219 ? -2.490 -19.095 7.650 1.00 55.84 219 ASP A O 1
ATOM 1681 N N . GLY A 1 220 ? -0.359 -19.353 6.983 1.00 40.00 220 GLY A N 1
ATOM 1682 C CA . GLY A 1 220 ? -0.358 -20.812 6.912 1.00 40.00 220 GLY A CA 1
ATOM 1683 C C . GLY A 1 220 ? 0.282 -21.413 8.169 1.00 40.00 220 GLY A C 1
ATOM 1684 O O . GLY A 1 220 ? 1.396 -21.044 8.512 1.00 40.00 220 GLY A O 1
ATOM 1685 N N . ASP A 1 221 ? -0.453 -22.328 8.808 1.00 30.88 221 ASP A N 1
ATOM 1686 C CA . ASP A 1 221 ? -0.179 -23.232 9.948 1.00 30.88 221 ASP A CA 1
ATOM 1687 C C . ASP A 1 221 ? 0.703 -22.793 11.155 1.00 30.88 221 ASP A C 1
ATOM 1689 O O . ASP A 1 221 ? 1.821 -22.290 11.063 1.00 30.88 221 ASP A O 1
ATOM 1693 N N . ALA A 1 222 ? 0.193 -23.096 12.352 1.00 33.22 222 ALA A N 1
ATOM 1694 C CA . ALA A 1 222 ? 0.431 -22.424 13.634 1.00 33.22 222 ALA A CA 1
ATOM 1695 C C . ALA A 1 222 ? 1.688 -22.849 14.433 1.00 33.22 222 ALA A C 1
ATOM 1697 O O . ALA A 1 222 ? 1.714 -22.722 15.661 1.00 33.22 222 ALA A O 1
ATOM 1698 N N . LEU A 1 223 ? 2.745 -23.359 13.796 1.00 31.97 223 LEU A N 1
ATOM 1699 C CA . LEU A 1 223 ? 3.817 -24.073 14.515 1.00 31.97 223 LEU A CA 1
ATOM 1700 C C . LEU A 1 223 ? 5.057 -23.263 14.949 1.00 31.97 223 LEU A C 1
ATOM 1702 O O . LEU A 1 223 ? 6.000 -23.860 15.463 1.00 31.97 223 LEU A O 1
ATOM 1706 N N . VAL A 1 224 ? 5.100 -21.928 14.834 1.00 38.59 224 VAL A N 1
ATOM 1707 C CA . VAL A 1 224 ? 6.317 -21.166 15.207 1.00 38.59 224 VAL A CA 1
ATOM 1708 C C . VAL A 1 224 ? 6.016 -19.944 16.086 1.00 38.59 224 VAL A C 1
ATOM 1710 O O . VAL A 1 224 ? 5.584 -18.895 15.616 1.00 38.59 224 VAL A O 1
ATOM 1713 N N . LYS A 1 225 ? 6.303 -20.072 17.391 1.00 32.75 225 LYS A N 1
ATOM 1714 C CA . LYS A 1 225 ? 6.270 -18.993 18.399 1.00 32.75 225 LYS A CA 1
ATOM 1715 C C . LYS A 1 225 ? 7.415 -17.992 18.180 1.00 32.75 225 LYS A C 1
ATOM 1717 O O . LYS A 1 225 ? 8.571 -18.392 18.085 1.00 32.75 225 LYS A O 1
ATOM 1722 N N . GLY A 1 226 ? 7.107 -16.695 18.186 1.00 34.88 226 GLY A N 1
ATOM 1723 C CA . GLY A 1 226 ? 8.095 -15.612 18.282 1.00 34.88 226 GLY A CA 1
ATOM 1724 C C . GLY A 1 226 ? 7.646 -14.355 17.544 1.00 34.88 226 GLY A C 1
ATOM 1725 O O . GLY A 1 226 ? 7.917 -14.210 16.357 1.00 34.88 226 GLY A O 1
ATOM 1726 N N . SER A 1 227 ? 6.925 -13.486 18.248 1.00 35.53 227 SER A N 1
ATOM 1727 C CA . SER A 1 227 ? 6.371 -12.220 17.766 1.00 35.53 227 SER A CA 1
ATOM 1728 C C . SER A 1 227 ? 7.391 -11.083 17.851 1.00 35.53 227 SER A C 1
ATOM 1730 O O . SER A 1 227 ? 7.709 -10.635 18.950 1.00 35.53 227 SER A O 1
ATOM 1732 N N . GLU A 1 228 ? 7.830 -10.580 16.697 1.00 31.73 228 GLU A N 1
ATOM 1733 C CA . GLU A 1 228 ? 8.482 -9.273 16.549 1.00 31.73 228 GLU A CA 1
ATOM 1734 C C . GLU A 1 228 ? 7.489 -8.318 15.864 1.00 31.73 228 GLU A C 1
ATOM 1736 O O . GLU A 1 228 ? 6.765 -8.703 14.945 1.00 31.73 228 GLU A O 1
ATOM 1741 N N . GLY A 1 229 ? 7.339 -7.117 16.427 1.00 32.78 229 GLY A N 1
ATOM 1742 C CA . GLY A 1 229 ? 6.141 -6.279 16.320 1.00 32.78 229 GLY A CA 1
ATOM 1743 C C . GLY A 1 229 ? 5.685 -5.946 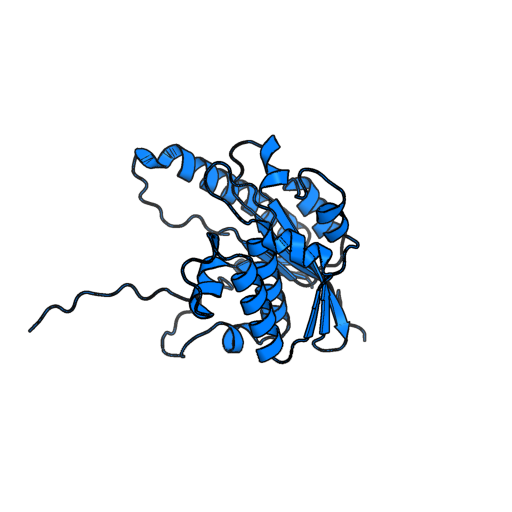14.901 1.00 32.78 229 GLY A C 1
ATOM 1744 O O . GLY A 1 229 ? 6.458 -5.409 14.135 1.00 32.78 229 GLY A O 1
ATOM 1745 N N . ALA A 1 230 ? 4.411 -6.220 14.585 1.00 37.38 230 ALA A N 1
ATOM 1746 C CA . ALA A 1 230 ? 3.652 -5.763 13.404 1.00 37.38 230 ALA A CA 1
ATOM 1747 C C . ALA A 1 230 ? 4.372 -5.748 12.041 1.00 37.38 230 ALA A C 1
ATOM 1749 O O . ALA A 1 230 ? 3.971 -5.033 11.122 1.00 37.38 230 ALA A O 1
ATOM 1750 N N . ILE A 1 231 ? 5.402 -6.572 11.916 1.00 41.97 231 ILE A N 1
ATOM 1751 C CA . ILE A 1 231 ? 6.037 -6.961 10.677 1.00 41.97 231 ILE A CA 1
ATOM 1752 C C . ILE A 1 231 ? 5.154 -8.081 10.132 1.00 41.97 231 ILE A C 1
ATOM 1754 O O . ILE A 1 231 ? 5.210 -9.216 10.611 1.00 41.97 231 ILE A O 1
ATOM 1758 N N . TRP A 1 232 ? 4.304 -7.789 9.145 1.00 45.00 232 TRP A N 1
ATOM 1759 C CA . TRP A 1 232 ? 3.644 -8.858 8.391 1.00 45.00 232 TRP A CA 1
ATOM 1760 C C . TRP A 1 232 ? 4.617 -9.394 7.341 1.00 45.00 232 TRP A C 1
ATOM 1762 O O . TRP A 1 232 ? 4.501 -9.138 6.142 1.00 45.00 232 TRP A O 1
ATOM 1772 N N . VAL A 1 233 ? 5.606 -10.142 7.830 1.00 35.62 233 VAL A N 1
ATOM 1773 C CA . VAL A 1 233 ? 6.455 -11.036 7.040 1.00 35.62 233 VAL A CA 1
ATOM 1774 C C . VAL A 1 233 ? 6.057 -12.456 7.419 1.00 35.62 233 VAL A C 1
ATOM 1776 O O . VAL A 1 233 ? 6.494 -12.949 8.461 1.00 35.62 233 VAL A O 1
ATOM 1779 N N . PRO A 1 234 ? 5.250 -13.159 6.609 1.00 37.19 234 PRO A N 1
ATOM 1780 C CA . PRO A 1 234 ? 5.148 -14.597 6.774 1.00 37.19 234 PRO A CA 1
ATOM 1781 C C . PRO A 1 234 ? 6.533 -15.211 6.509 1.00 37.19 234 PRO A C 1
ATOM 1783 O O . PRO A 1 234 ? 7.136 -14.994 5.451 1.00 37.19 234 PRO A O 1
ATOM 1786 N N . ARG A 1 235 ? 7.080 -15.920 7.505 1.00 36.84 235 ARG A N 1
ATOM 1787 C CA . ARG A 1 235 ? 8.446 -16.469 7.472 1.00 36.84 235 ARG A CA 1
ATOM 1788 C C . ARG A 1 235 ? 8.597 -17.469 6.319 1.00 36.84 235 ARG A C 1
ATOM 1790 O O . ARG A 1 235 ? 7.813 -18.402 6.184 1.00 36.84 235 ARG A O 1
ATOM 1797 N N . ILE A 1 236 ? 9.634 -17.295 5.499 1.00 34.25 236 ILE A N 1
ATOM 1798 C CA . ILE A 1 236 ? 10.007 -18.248 4.444 1.00 34.25 236 ILE A CA 1
ATOM 1799 C C . ILE A 1 236 ? 10.891 -19.321 5.081 1.00 34.25 236 ILE A C 1
ATOM 1801 O O . ILE A 1 236 ? 11.967 -19.006 5.588 1.00 34.25 236 ILE A O 1
ATOM 1805 N N . ALA A 1 237 ? 10.463 -20.584 5.048 1.00 31.25 237 ALA A N 1
ATOM 1806 C CA . ALA A 1 237 ? 11.298 -21.700 5.475 1.00 31.25 237 ALA A CA 1
ATOM 1807 C C . ALA A 1 237 ? 12.538 -21.806 4.569 1.00 31.25 237 ALA A C 1
ATOM 1809 O O . ALA A 1 237 ? 12.430 -22.071 3.369 1.00 31.25 237 ALA A O 1
ATOM 1810 N N . CYS A 1 238 ? 13.726 -21.611 5.141 1.00 27.52 238 CYS A N 1
ATOM 1811 C CA . CYS A 1 238 ? 14.968 -22.016 4.498 1.00 27.52 238 CYS A CA 1
ATOM 1812 C C . CYS A 1 238 ? 15.024 -23.550 4.557 1.00 27.52 238 CYS A C 1
ATOM 1814 O O . CYS A 1 238 ? 14.956 -24.121 5.644 1.00 27.52 238 CYS A O 1
ATOM 1816 N N . ARG A 1 239 ? 15.095 -24.227 3.404 1.00 28.88 239 ARG A N 1
ATOM 1817 C CA . ARG A 1 239 ? 15.306 -25.681 3.354 1.00 28.88 239 ARG A CA 1
ATOM 1818 C C . ARG A 1 239 ? 16.685 -25.983 3.942 1.00 28.88 239 ARG A C 1
ATOM 1820 O O . ARG A 1 239 ? 17.689 -25.793 3.260 1.00 28.88 239 ARG A O 1
ATOM 1827 N N . SER A 1 240 ? 16.744 -26.452 5.183 1.00 32.09 240 SER A N 1
ATOM 1828 C CA . SER A 1 240 ? 17.935 -27.116 5.702 1.00 32.09 240 SER A CA 1
ATOM 1829 C C . SER A 1 240 ? 18.090 -28.449 4.975 1.00 32.09 240 SER A C 1
ATOM 1831 O O . SER A 1 240 ? 17.186 -29.285 4.957 1.00 32.09 240 SER A O 1
ATOM 1833 N N . ALA A 1 241 ? 19.234 -28.610 4.316 1.00 33.81 241 ALA A N 1
ATOM 1834 C CA . ALA A 1 241 ? 19.662 -29.878 3.760 1.00 33.81 241 ALA A CA 1
ATOM 1835 C C . ALA A 1 241 ? 19.682 -30.936 4.874 1.00 33.81 241 ALA A C 1
ATOM 1837 O O . ALA A 1 241 ? 20.265 -30.718 5.937 1.00 33.81 241 ALA A O 1
ATOM 1838 N N . LEU A 1 242 ? 19.023 -32.065 4.621 1.00 32.56 242 LEU A N 1
ATOM 1839 C CA . LEU A 1 242 ? 19.139 -33.272 5.428 1.00 32.56 242 LEU A CA 1
ATOM 1840 C C . LEU A 1 242 ? 20.607 -33.718 5.423 1.00 32.56 242 LEU A C 1
ATOM 1842 O O . LEU A 1 242 ? 21.159 -34.009 4.363 1.00 32.56 242 LEU A O 1
ATOM 1846 N N . VAL A 1 243 ? 21.222 -33.775 6.601 1.00 33.69 243 VAL A N 1
ATOM 1847 C CA . VAL A 1 243 ? 22.448 -34.547 6.826 1.00 33.69 243 VAL A CA 1
ATOM 1848 C C . VAL A 1 243 ? 21.997 -35.968 7.187 1.00 33.69 243 VAL A C 1
ATOM 1850 O O . VAL A 1 243 ? 21.251 -36.105 8.160 1.00 33.69 243 VAL A O 1
ATOM 1853 N N . PRO A 1 244 ? 22.367 -37.013 6.425 1.00 38.31 244 PRO A N 1
ATOM 1854 C CA . PRO A 1 244 ? 22.049 -38.389 6.790 1.00 38.31 244 PRO A CA 1
ATOM 1855 C C . PRO A 1 244 ? 22.892 -38.820 7.996 1.00 38.31 244 PRO A C 1
ATOM 1857 O O . PRO A 1 244 ? 24.084 -38.509 8.046 1.00 38.31 244 PRO A O 1
ATOM 1860 N N . GLN A 1 245 ? 22.260 -39.519 8.942 1.00 39.88 245 GLN A N 1
ATOM 1861 C CA . GLN A 1 245 ? 22.948 -40.339 9.944 1.00 39.88 245 GLN A CA 1
ATOM 1862 C C . GLN A 1 245 ? 23.342 -41.684 9.341 1.00 39.88 245 GLN A C 1
ATOM 1864 O O . GLN A 1 245 ? 22.562 -42.187 8.498 1.00 39.88 245 GLN A O 1
#

Sequence (245 aa):
MLPASNTVVGVDFGAPRRARDQRRKIVAIAAHAIADRRYRVDAIGMNERLLAKHPPGWSAKELLDELLTRTVRIVAFDFPFSVPDAGGQPPLKDKFQATFQMTLLGNAVLSRLWESRRYRILPFPGGRGTGEVIEVYPGATLRQMGLANYKSRPEEAIRLGTAACMGAGITLDVDPRLRAVCCRYSSGGKTPDYDAADAFIALCTAILHAEGTCRMAIDGDALVKGSEGAIWVPRIACRSALVPQ

Foldseek 3Di:
DPDFFFKEKFWEQAQDLDQVCRQQRIAMWMWGDPDVLEIERDCDQLNVLLVPDVVSGDRLVRVLVSPLVDRHAEYEYAADLDDPPDPDDDVCVSVCVSNVVSNVSVPVSVVSVQVSLQEDEFLDPPRHHNHYYFYEHLCQQVVLLVDNPCQVPLLVLLVSLQVLSVVVVHHYHYDVVLSVLQGDRASDDPRGDRRSSNRSSSRSLRSCVVVVNNCVSRNDDDPDDDDRTRHPRRDDDDDDDDDDD

pLDDT: mean 76.86, std 20.87, range [27.52, 97.75]